Protein AF-A0A6V7XV49-F1 (afdb_monomer_lite)

InterPro domains:
  IPR001627 Sema domain [PS51004] (1-289)
  IPR001627 Sema domain [SM00630] (1-289)
  IPR015943 WD40/YVTN repeat-like-containing domain superfamily [G3DSA:2.130.10.10] (1-281)
  IPR031148 Plexin family [PTHR22625] (2-250)
  IPR036352 Sema domain superfamily [SSF101912] (3-274)

Organism: Meloidogyne enterolobii (NCBI:txid390850)

Structure (mmCIF, N/CA/C/O backbone):
data_AF-A0A6V7XV49-F1
#
_entry.id   AF-A0A6V7XV49-F1
#
loop_
_atom_site.group_PDB
_atom_site.id
_atom_site.type_symbol
_atom_site.label_atom_id
_atom_site.label_alt_id
_atom_site.label_comp_id
_atom_site.label_asym_id
_atom_site.label_entity_id
_atom_site.label_seq_id
_atom_site.pdbx_PDB_ins_code
_atom_site.Cartn_x
_atom_site.Cartn_y
_atom_site.Cartn_z
_atom_site.occupancy
_atom_site.B_iso_or_equiv
_atom_site.auth_seq_id
_atom_site.auth_comp_id
_atom_site.auth_asym_id
_atom_site.auth_atom_id
_atom_site.pdbx_PDB_model_num
ATOM 1 N N . MET A 1 1 ? 2.517 -21.004 -7.944 1.00 90.62 1 MET A N 1
ATOM 2 C CA . MET A 1 1 ? 2.614 -19.999 -6.860 1.00 90.62 1 MET A CA 1
ATOM 3 C C . MET A 1 1 ? 3.579 -18.915 -7.293 1.00 90.62 1 MET A C 1
ATOM 5 O O . MET A 1 1 ? 4.558 -19.250 -7.944 1.00 90.62 1 MET A O 1
ATOM 9 N N . VAL A 1 2 ? 3.328 -17.653 -6.947 1.00 95.12 2 VAL A N 1
ATOM 10 C CA . VAL A 1 2 ? 4.293 -16.565 -7.174 1.00 95.12 2 VAL A CA 1
ATOM 11 C C . VAL A 1 2 ? 4.781 -16.067 -5.824 1.00 95.12 2 VAL A C 1
ATOM 13 O O . VAL A 1 2 ? 3.968 -15.835 -4.933 1.00 95.12 2 VAL A O 1
ATOM 16 N N . ILE A 1 3 ? 6.093 -15.922 -5.680 1.00 96.44 3 ILE A N 1
ATOM 17 C CA . ILE A 1 3 ? 6.743 -15.404 -4.479 1.00 96.44 3 ILE A CA 1
ATOM 18 C C . ILE A 1 3 ? 7.568 -14.191 -4.885 1.00 96.44 3 ILE A C 1
ATOM 20 O O . ILE A 1 3 ? 8.326 -14.245 -5.854 1.00 96.44 3 ILE A O 1
ATOM 24 N N . ALA A 1 4 ? 7.441 -13.109 -4.128 1.00 97.25 4 ALA A N 1
ATOM 25 C CA . ALA A 1 4 ? 8.329 -11.968 -4.238 1.00 97.25 4 ALA A CA 1
ATOM 26 C C . ALA A 1 4 ? 9.248 -11.905 -3.018 1.00 97.25 4 ALA A C 1
ATOM 28 O O . ALA A 1 4 ? 8.801 -12.059 -1.884 1.00 97.25 4 ALA A O 1
ATOM 29 N N . ALA A 1 5 ? 10.532 -11.690 -3.270 1.00 96.69 5 ALA A N 1
ATOM 30 C CA . ALA A 1 5 ? 11.569 -11.538 -2.264 1.00 96.69 5 ALA A CA 1
ATOM 31 C C . ALA A 1 5 ? 12.334 -10.231 -2.510 1.00 96.69 5 ALA A C 1
ATOM 33 O O . ALA A 1 5 ? 12.083 -9.515 -3.483 1.00 96.69 5 ALA A O 1
ATOM 34 N N . VAL A 1 6 ? 13.289 -9.919 -1.635 1.00 98.38 6 VAL A N 1
ATOM 35 C CA . VAL A 1 6 ? 14.222 -8.816 -1.886 1.00 98.38 6 VAL A CA 1
ATOM 36 C C . VAL A 1 6 ? 15.012 -9.131 -3.156 1.00 98.38 6 VAL A C 1
ATOM 38 O O . VAL A 1 6 ? 15.564 -10.224 -3.291 1.00 98.38 6 VAL A O 1
ATOM 41 N N . ASN A 1 7 ? 15.028 -8.186 -4.099 1.00 98.44 7 ASN A N 1
ATOM 42 C CA . ASN A 1 7 ? 15.744 -8.253 -5.376 1.00 98.44 7 ASN A CA 1
ATOM 43 C C . ASN A 1 7 ? 15.314 -9.359 -6.353 1.00 98.44 7 ASN A C 1
ATOM 45 O O . ASN A 1 7 ? 15.933 -9.488 -7.414 1.00 98.44 7 ASN A O 1
ATOM 49 N N . ARG A 1 8 ? 14.295 -10.169 -6.036 1.00 98.06 8 ARG A N 1
ATOM 50 C CA . ARG A 1 8 ? 13.936 -11.347 -6.840 1.00 98.06 8 ARG A CA 1
ATOM 51 C C . ARG A 1 8 ? 12.441 -11.644 -6.844 1.00 98.06 8 ARG A C 1
ATOM 53 O O . ARG A 1 8 ? 11.719 -11.378 -5.885 1.00 98.06 8 ARG A O 1
ATOM 60 N N . LEU A 1 9 ? 11.993 -12.253 -7.934 1.00 98.31 9 LEU A N 1
ATOM 61 C CA . LEU A 1 9 ? 10.670 -12.849 -8.093 1.00 98.31 9 LEU A CA 1
ATOM 62 C C . LEU A 1 9 ? 10.830 -14.303 -8.510 1.00 98.31 9 LEU A C 1
ATOM 64 O O . LEU A 1 9 ? 11.693 -14.614 -9.328 1.00 98.31 9 LEU A O 1
ATOM 68 N N . TYR A 1 10 ? 9.948 -15.160 -8.011 1.00 97.50 10 TYR A N 1
ATOM 69 C CA . TYR A 1 10 ? 9.941 -16.584 -8.310 1.00 97.50 10 TYR A CA 1
ATOM 70 C C . TYR A 1 10 ? 8.536 -17.049 -8.677 1.00 97.50 10 TYR A C 1
ATOM 72 O O . TYR A 1 10 ? 7.552 -16.670 -8.036 1.00 97.50 10 TYR A O 1
ATOM 80 N N . 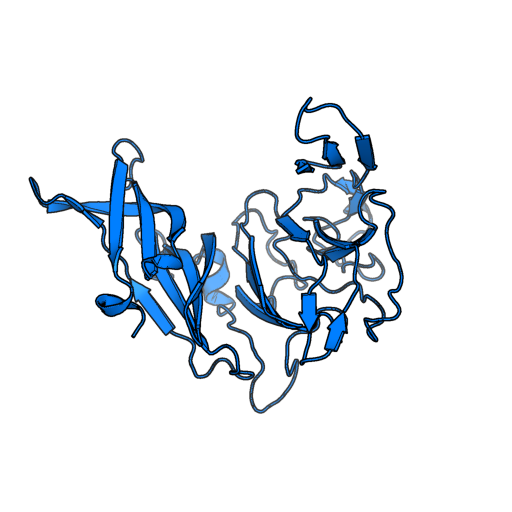VAL A 1 11 ? 8.448 -17.933 -9.663 1.00 96.69 11 VAL A N 1
ATOM 81 C CA . VAL A 1 11 ? 7.276 -18.774 -9.903 1.00 96.69 11 VAL A CA 1
ATOM 82 C C . VAL A 1 11 ? 7.648 -20.195 -9.524 1.00 96.69 11 VAL A C 1
ATOM 84 O O . VAL A 1 11 ? 8.599 -20.750 -10.069 1.00 96.69 11 VAL A O 1
ATOM 87 N N . LEU A 1 12 ? 6.895 -20.774 -8.593 1.00 95.62 12 LEU A N 1
ATOM 88 C CA . LEU A 1 12 ? 7.039 -22.164 -8.170 1.00 95.62 12 LEU A CA 1
ATOM 89 C C . LEU A 1 12 ? 5.862 -23.000 -8.677 1.00 95.62 12 LEU A C 1
ATOM 91 O O . LEU A 1 12 ? 4.717 -22.522 -8.691 1.00 95.62 12 LEU A O 1
ATOM 95 N N . ASP A 1 13 ? 6.129 -24.255 -9.026 1.00 93.69 13 ASP A N 1
ATOM 96 C CA . ASP A 1 13 ? 5.080 -25.261 -9.190 1.00 93.69 13 ASP A CA 1
ATOM 97 C C . ASP A 1 13 ? 4.360 -25.491 -7.849 1.00 93.69 13 ASP A C 1
ATOM 99 O O . ASP A 1 13 ? 4.994 -25.541 -6.798 1.00 93.69 13 ASP A O 1
ATOM 103 N N . LEU A 1 14 ? 3.029 -25.588 -7.857 1.00 90.19 14 LEU A N 1
ATOM 104 C CA . LEU A 1 14 ? 2.248 -25.707 -6.618 1.00 90.19 14 LEU A CA 1
ATOM 105 C C . LEU A 1 14 ? 2.314 -27.096 -5.976 1.00 90.19 14 LEU A C 1
ATOM 107 O O . LEU A 1 14 ? 2.160 -27.194 -4.763 1.00 90.19 14 LEU A O 1
ATOM 111 N N . ASN A 1 15 ? 2.513 -28.148 -6.766 1.00 92.25 15 ASN A N 1
ATOM 112 C CA . ASN A 1 15 ? 2.457 -29.527 -6.289 1.00 92.25 15 ASN A CA 1
ATOM 113 C C . ASN A 1 15 ? 3.797 -29.965 -5.704 1.00 92.25 15 ASN A C 1
ATOM 115 O O . ASN A 1 15 ? 3.834 -30.617 -4.664 1.00 92.25 15 ASN A O 1
ATOM 119 N N . ILE A 1 16 ? 4.891 -29.610 -6.380 1.00 93.44 16 ILE A N 1
ATOM 120 C CA . ILE A 1 16 ? 6.244 -30.049 -6.010 1.00 93.44 16 ILE A CA 1
ATOM 121 C C . ILE A 1 16 ? 7.125 -28.922 -5.458 1.00 93.44 16 ILE A C 1
ATOM 123 O O . ILE A 1 16 ? 8.238 -29.194 -5.018 1.00 93.44 16 ILE A O 1
ATOM 127 N N . LEU A 1 17 ? 6.641 -27.671 -5.452 1.00 92.62 17 LEU A N 1
ATOM 128 C CA . LEU A 1 17 ? 7.356 -26.484 -4.951 1.00 92.62 17 LEU A CA 1
ATOM 129 C C . LEU A 1 17 ? 8.722 -26.248 -5.613 1.00 92.62 17 LEU A C 1
ATOM 131 O O . LEU A 1 17 ? 9.594 -25.588 -5.049 1.00 92.62 17 LEU A O 1
ATOM 135 N N . THR A 1 18 ? 8.909 -26.751 -6.832 1.00 95.75 18 THR A N 1
ATOM 136 C CA . THR A 1 18 ? 10.129 -26.529 -7.609 1.00 95.75 18 THR A CA 1
ATOM 137 C C . THR A 1 18 ? 10.073 -25.204 -8.351 1.00 95.75 18 THR A C 1
ATOM 139 O O . THR A 1 18 ? 9.012 -24.774 -8.812 1.00 95.75 18 THR A O 1
ATOM 142 N N . LEU A 1 19 ? 11.237 -24.578 -8.510 1.00 96.50 19 LEU A N 1
ATOM 143 C CA . LEU A 1 19 ? 11.390 -23.348 -9.275 1.00 96.50 19 LEU A CA 1
ATOM 144 C C . LEU A 1 19 ? 11.054 -23.576 -10.754 1.00 96.50 19 LEU A C 1
ATOM 146 O O . LEU A 1 19 ? 11.658 -24.427 -11.401 1.00 96.50 19 LEU A O 1
ATOM 150 N N . ALA A 1 20 ? 10.106 -22.797 -11.273 1.00 95.69 20 ALA A N 1
ATOM 151 C CA . ALA A 1 20 ? 9.717 -22.791 -12.681 1.00 95.69 20 ALA A CA 1
ATOM 152 C C . ALA A 1 20 ? 10.297 -21.577 -13.423 1.00 95.69 20 ALA A C 1
ATOM 154 O O . ALA A 1 20 ? 10.887 -21.729 -14.487 1.00 95.69 20 ALA A O 1
ATOM 155 N N . HIS A 1 21 ? 10.160 -20.379 -12.847 1.00 96.75 21 HIS A N 1
ATOM 156 C CA . HIS A 1 21 ? 10.714 -19.143 -13.404 1.00 96.75 21 HIS A CA 1
ATOM 157 C C . HIS A 1 21 ? 11.283 -18.253 -12.305 1.00 96.75 21 HIS A C 1
ATOM 159 O O . HIS A 1 21 ? 10.802 -18.260 -11.172 1.00 96.75 21 HIS A O 1
ATOM 165 N N . GLU A 1 22 ? 12.271 -17.443 -12.664 1.00 97.50 22 GLU A N 1
ATOM 166 C CA . GLU A 1 22 ? 12.895 -16.459 -11.790 1.00 97.50 22 GLU A CA 1
ATOM 167 C C . GLU A 1 22 ? 13.123 -15.155 -12.560 1.00 97.50 22 GLU A C 1
ATOM 169 O O . GLU A 1 22 ? 13.445 -15.175 -13.747 1.00 97.50 22 GLU A O 1
ATOM 174 N N . ALA A 1 23 ? 12.993 -14.019 -11.876 1.00 97.94 23 ALA A N 1
ATOM 175 C CA . ALA A 1 23 ? 13.442 -12.733 -12.389 1.00 97.94 23 ALA A CA 1
ATOM 176 C C . ALA A 1 23 ? 14.194 -11.942 -11.318 1.00 97.94 23 ALA A C 1
ATOM 178 O O . ALA A 1 23 ? 13.753 -11.839 -10.173 1.00 97.94 23 ALA A O 1
ATOM 179 N N . VAL A 1 24 ? 15.298 -11.317 -11.726 1.00 97.94 24 VAL A N 1
ATOM 180 C CA . VAL A 1 24 ? 16.038 -10.356 -10.905 1.00 97.94 24 VAL A CA 1
ATOM 181 C C . VAL A 1 24 ? 15.346 -8.993 -10.988 1.00 97.94 24 VAL A C 1
ATOM 183 O O . VAL A 1 24 ? 15.032 -8.499 -12.074 1.00 97.94 24 VAL A O 1
ATOM 186 N N . THR A 1 25 ? 15.084 -8.385 -9.834 1.00 96.94 25 THR A N 1
ATOM 187 C CA . THR A 1 25 ? 14.454 -7.062 -9.694 1.00 96.94 25 THR A CA 1
ATOM 188 C C . THR A 1 25 ? 15.350 -6.036 -9.003 1.00 96.94 25 THR A C 1
ATOM 190 O O . THR A 1 25 ? 14.979 -4.862 -8.960 1.00 96.94 25 THR A O 1
ATOM 193 N N . GLY A 1 26 ? 16.514 -6.450 -8.498 1.00 96.88 26 GLY A N 1
ATOM 194 C CA . GLY A 1 26 ? 17.526 -5.573 -7.919 1.00 96.88 26 GLY A CA 1
ATOM 195 C C . GLY A 1 26 ? 18.820 -6.317 -7.534 1.00 96.88 26 GLY A C 1
ATOM 196 O O . GLY A 1 26 ? 18.969 -7.487 -7.901 1.00 96.88 26 GLY A O 1
ATOM 197 N N . PRO A 1 27 ? 19.740 -5.673 -6.791 1.00 97.56 27 PRO A N 1
ATOM 198 C CA . PRO A 1 27 ? 19.691 -4.257 -6.421 1.00 97.56 27 PRO A CA 1
ATOM 199 C C . PRO A 1 27 ? 19.704 -3.362 -7.666 1.00 97.56 27 PRO A C 1
ATOM 201 O O . PRO A 1 27 ? 20.040 -3.803 -8.766 1.00 97.56 27 PRO A O 1
ATOM 204 N N . ALA A 1 28 ? 19.260 -2.121 -7.515 1.00 96.00 28 ALA A N 1
ATOM 205 C CA . ALA A 1 28 ? 19.244 -1.148 -8.598 1.00 96.00 28 ALA A CA 1
ATOM 206 C C . ALA A 1 28 ? 19.869 0.161 -8.129 1.00 96.00 28 ALA A C 1
ATOM 208 O O . ALA A 1 28 ? 19.668 0.561 -6.984 1.00 96.00 28 ALA A O 1
ATOM 209 N N . LEU A 1 29 ? 20.554 0.857 -9.039 1.00 96.25 29 LEU A N 1
ATOM 210 C CA . LEU A 1 29 ? 20.959 2.240 -8.809 1.00 96.25 29 LEU A CA 1
ATOM 211 C C . LEU A 1 29 ? 19.720 3.071 -8.479 1.00 96.25 29 LEU A C 1
ATOM 213 O O . LEU A 1 29 ? 18.778 3.116 -9.285 1.00 96.25 29 LEU A O 1
ATOM 217 N N . ASP A 1 30 ? 19.725 3.688 -7.303 1.00 94.94 30 ASP A N 1
ATOM 218 C CA . ASP A 1 30 ? 18.629 4.496 -6.787 1.00 94.94 30 ASP A CA 1
ATOM 219 C C . ASP A 1 30 ? 19.120 5.515 -5.750 1.00 94.94 30 ASP A C 1
ATOM 221 O O . ASP A 1 30 ? 20.197 5.375 -5.170 1.00 94.94 30 ASP A O 1
ATOM 225 N N . SER A 1 31 ? 18.315 6.548 -5.522 1.00 92.19 31 SER A N 1
ATOM 226 C CA . SER A 1 31 ? 18.472 7.473 -4.403 1.00 92.19 31 SER A CA 1
ATOM 227 C C . SER A 1 31 ? 17.096 7.990 -3.996 1.00 92.19 31 SER A C 1
ATOM 229 O O . SER A 1 31 ? 16.329 8.431 -4.860 1.00 92.19 31 SER A O 1
ATOM 231 N N . PRO A 1 32 ? 16.775 8.041 -2.690 1.00 89.69 32 PRO A N 1
ATOM 232 C CA . PRO A 1 32 ? 15.533 8.650 -2.231 1.00 89.69 32 PRO A CA 1
ATOM 233 C C . PRO A 1 32 ? 15.454 10.141 -2.593 1.00 89.69 32 PRO A C 1
ATOM 235 O O . PRO A 1 32 ? 14.356 10.686 -2.628 1.00 89.69 32 PRO A O 1
ATOM 238 N N . PHE A 1 33 ? 16.578 10.794 -2.906 1.00 90.19 33 PHE A N 1
ATOM 239 C CA . PHE A 1 33 ? 16.641 12.201 -3.309 1.00 90.19 33 PHE A CA 1
ATOM 240 C C . PHE A 1 33 ? 16.517 12.421 -4.821 1.00 90.19 33 PHE A C 1
ATOM 242 O O . PHE A 1 33 ? 16.740 13.538 -5.286 1.00 90.19 33 PHE A O 1
ATOM 249 N N . CYS A 1 34 ? 16.157 11.395 -5.592 1.00 91.62 34 CYS A N 1
ATOM 250 C CA . CYS A 1 34 ? 15.898 11.489 -7.027 1.00 91.62 34 CYS A CA 1
ATOM 251 C C . CYS A 1 34 ? 14.460 11.093 -7.369 1.00 91.62 34 CYS A C 1
ATOM 253 O O . CYS A 1 34 ? 13.845 10.298 -6.665 1.00 91.62 34 CYS A O 1
ATOM 255 N N . ASN A 1 35 ? 13.916 11.596 -8.476 1.00 90.69 35 ASN A N 1
ATOM 256 C CA . ASN A 1 35 ? 12.650 11.088 -9.006 1.00 90.69 35 ASN A CA 1
ATOM 257 C C . ASN A 1 35 ? 12.783 9.623 -9.479 1.00 90.69 35 ASN A C 1
ATOM 259 O O . ASN A 1 35 ? 13.887 9.102 -9.628 1.00 90.69 35 ASN A O 1
ATOM 263 N N . SER A 1 36 ? 11.659 8.958 -9.761 1.00 90.19 36 SER A N 1
ATOM 264 C CA . SER A 1 36 ? 11.619 7.544 -10.178 1.00 90.19 36 SER A CA 1
ATOM 265 C C . SER A 1 36 ? 12.508 7.231 -11.396 1.00 90.19 36 SER A C 1
ATOM 267 O O . SER A 1 36 ? 13.136 6.175 -11.485 1.00 90.19 36 SER A O 1
ATOM 269 N N . GLU A 1 37 ? 12.621 8.176 -12.330 1.00 89.19 37 GLU A N 1
ATOM 270 C CA . GLU A 1 37 ? 13.432 8.030 -13.546 1.00 89.19 37 GLU A CA 1
ATOM 271 C C . GLU A 1 37 ? 14.929 8.304 -13.328 1.00 89.19 37 GLU A C 1
ATOM 273 O O . GLU A 1 37 ? 15.733 8.032 -14.217 1.00 89.19 37 GLU A O 1
ATOM 278 N N . LEU A 1 38 ? 15.320 8.830 -12.161 1.00 90.06 38 LEU A N 1
ATOM 279 C CA . LEU A 1 38 ? 16.654 9.376 -11.864 1.00 90.06 38 LEU A CA 1
ATOM 280 C C . LEU A 1 38 ? 17.107 10.503 -12.807 1.00 90.06 38 LEU A C 1
ATOM 282 O O . LEU A 1 38 ? 18.297 10.804 -12.913 1.00 90.06 38 LEU A O 1
ATOM 286 N N . THR A 1 39 ? 16.168 11.147 -13.498 1.00 89.94 39 THR A N 1
ATOM 287 C CA . THR A 1 39 ? 16.444 12.286 -14.384 1.00 89.94 39 THR A CA 1
ATOM 288 C C . THR A 1 39 ? 16.640 13.578 -13.594 1.00 89.94 39 THR A C 1
ATOM 290 O O . THR A 1 39 ? 17.423 14.437 -14.002 1.00 89.94 39 THR A O 1
ATOM 293 N N . SER A 1 40 ? 15.994 13.690 -12.430 1.00 90.12 40 SER A N 1
ATOM 294 C CA . SER A 1 40 ? 16.084 14.833 -11.524 1.00 90.12 40 SER A CA 1
ATOM 295 C C . SER A 1 40 ? 16.438 14.367 -10.118 1.00 90.12 40 SER A C 1
ATOM 297 O O . SER A 1 40 ? 15.772 13.490 -9.576 1.00 90.12 40 SER A O 1
ATOM 299 N N . CYS A 1 41 ? 17.443 15.001 -9.513 1.00 90.56 41 CYS A N 1
ATOM 300 C CA . CYS A 1 41 ? 17.903 14.717 -8.156 1.00 90.56 41 CYS A CA 1
ATOM 301 C C . CYS A 1 41 ? 18.153 16.005 -7.381 1.00 90.56 41 CYS A C 1
ATOM 303 O O . CYS A 1 41 ? 18.483 17.039 -7.964 1.00 90.56 41 CYS A O 1
ATOM 305 N N . ILE A 1 42 ? 18.042 15.915 -6.063 1.00 88.75 42 ILE A N 1
ATOM 306 C CA . ILE A 1 42 ? 18.335 16.998 -5.133 1.00 88.75 42 ILE A CA 1
ATOM 307 C C . ILE A 1 42 ? 19.686 16.732 -4.498 1.00 88.75 42 ILE A C 1
ATOM 309 O O . ILE A 1 42 ? 19.934 15.652 -3.967 1.00 88.75 42 ILE A O 1
ATOM 313 N N . GLY A 1 43 ? 20.554 17.738 -4.528 1.00 84.06 43 GLY A N 1
ATOM 314 C CA . GLY A 1 43 ? 21.921 17.600 -4.042 1.00 84.06 43 GLY A CA 1
ATOM 315 C C . GLY A 1 43 ? 22.808 16.812 -5.008 1.00 84.06 43 GLY A C 1
ATOM 316 O O . GLY A 1 43 ? 22.603 16.838 -6.223 1.00 84.06 43 GLY A O 1
ATOM 317 N N . SER A 1 44 ? 23.841 16.158 -4.467 1.00 83.06 44 SER A N 1
ATOM 318 C CA . SER A 1 44 ? 24.822 15.439 -5.288 1.00 83.06 44 SER A CA 1
ATOM 319 C C . SER A 1 44 ? 24.257 14.134 -5.854 1.00 83.06 44 SER A C 1
ATOM 321 O O . SER A 1 44 ? 23.549 13.384 -5.174 1.00 83.06 44 SER A O 1
ATOM 323 N N . ARG A 1 45 ? 24.659 13.818 -7.090 1.00 84.88 45 ARG A N 1
ATOM 324 C CA . ARG A 1 45 ? 24.407 12.516 -7.724 1.00 84.88 45 ARG A CA 1
ATOM 325 C C . ARG A 1 45 ? 25.186 11.372 -7.076 1.00 84.88 45 ARG A C 1
ATOM 327 O O . ARG A 1 45 ? 24.812 10.226 -7.286 1.00 84.88 45 ARG A O 1
ATOM 334 N N . ASP A 1 46 ? 26.174 11.668 -6.232 1.00 85.06 46 ASP A N 1
ATOM 335 C CA . ASP A 1 46 ? 26.897 10.659 -5.439 1.00 85.06 46 ASP A CA 1
ATOM 336 C C . ASP A 1 46 ? 25.990 9.936 -4.427 1.00 85.06 46 ASP A C 1
ATOM 338 O O . ASP A 1 46 ? 26.381 8.933 -3.841 1.00 85.06 46 ASP A O 1
ATOM 342 N N . THR A 1 47 ? 24.764 10.433 -4.216 1.00 85.38 47 THR A N 1
ATOM 343 C CA . THR A 1 47 ? 23.738 9.750 -3.415 1.00 85.38 47 THR A CA 1
ATOM 344 C C . THR A 1 47 ? 23.097 8.560 -4.134 1.00 85.38 47 THR A C 1
ATOM 346 O O . THR A 1 47 ? 22.383 7.796 -3.490 1.00 85.38 47 THR A O 1
ATOM 349 N N . ILE A 1 48 ? 23.319 8.401 -5.446 1.00 93.75 48 ILE A N 1
ATOM 350 C CA . ILE A 1 48 ? 22.819 7.267 -6.229 1.00 93.75 48 ILE A CA 1
ATOM 351 C C . ILE A 1 48 ? 23.730 6.066 -5.992 1.00 93.75 48 ILE A C 1
ATOM 353 O O . ILE A 1 48 ? 24.894 6.072 -6.391 1.00 93.75 48 ILE A O 1
ATOM 357 N N . VAL A 1 49 ? 23.181 5.023 -5.377 1.00 94.94 49 VAL A N 1
ATOM 358 C CA . VAL A 1 49 ? 23.912 3.806 -5.005 1.00 94.94 49 VAL A CA 1
ATOM 359 C C . VAL A 1 49 ? 23.085 2.563 -5.313 1.00 94.94 49 VAL A C 1
ATOM 361 O O . VAL A 1 49 ? 21.867 2.645 -5.493 1.00 94.94 49 VAL A O 1
ATOM 364 N N . ASP A 1 50 ? 23.738 1.402 -5.362 1.00 97.25 50 ASP A N 1
ATOM 365 C CA . ASP A 1 50 ? 23.032 0.125 -5.437 1.00 97.25 50 ASP A CA 1
ATOM 366 C C . ASP A 1 50 ? 22.158 -0.055 -4.194 1.00 97.25 50 ASP A C 1
ATOM 368 O O . ASP A 1 50 ? 22.644 -0.144 -3.067 1.00 97.25 50 ASP A O 1
ATOM 372 N N . THR A 1 51 ? 20.849 -0.080 -4.421 1.00 96.62 51 THR A N 1
ATOM 373 C CA . THR A 1 51 ? 19.830 -0.153 -3.379 1.00 96.62 51 THR A CA 1
ATOM 374 C C . THR A 1 51 ? 18.986 -1.403 -3.580 1.00 96.62 51 THR A C 1
ATOM 376 O O . THR A 1 51 ? 18.530 -1.695 -4.690 1.00 96.62 51 THR A O 1
ATOM 379 N N . ASP A 1 52 ? 18.754 -2.138 -2.494 1.00 97.94 52 ASP A N 1
ATOM 380 C CA . ASP A 1 52 ? 17.902 -3.321 -2.512 1.00 97.94 52 ASP A CA 1
ATOM 381 C C . ASP A 1 52 ? 16.451 -2.972 -2.860 1.00 97.94 52 ASP A C 1
ATOM 383 O O . ASP A 1 52 ? 15.844 -2.040 -2.324 1.00 97.94 52 ASP A O 1
ATOM 387 N N . ASN A 1 53 ? 15.867 -3.780 -3.738 1.00 98.00 53 ASN A N 1
ATOM 388 C CA . ASN A 1 53 ? 14.484 -3.675 -4.153 1.00 98.00 53 ASN A CA 1
ATOM 389 C C . ASN A 1 53 ? 13.591 -4.600 -3.323 1.00 98.00 53 ASN A C 1
ATOM 391 O O . ASN A 1 53 ? 13.496 -5.804 -3.574 1.00 98.00 53 ASN A O 1
ATOM 395 N N . TRP A 1 54 ? 12.905 -4.019 -2.344 1.00 97.94 54 TRP A N 1
ATOM 396 C CA . TRP A 1 54 ? 11.938 -4.709 -1.503 1.00 97.94 54 TRP A CA 1
ATOM 397 C C . TRP A 1 54 ? 10.586 -4.732 -2.201 1.00 97.94 54 TRP A C 1
ATOM 399 O O . TRP A 1 54 ? 10.016 -3.680 -2.485 1.00 97.94 54 TRP A O 1
ATOM 409 N N . ASN A 1 55 ? 10.037 -5.918 -2.462 1.00 98.00 55 ASN A N 1
ATOM 410 C CA . ASN A 1 55 ? 8.681 -6.005 -2.991 1.00 98.00 55 ASN A CA 1
ATOM 411 C C . ASN A 1 55 ? 7.668 -5.468 -1.967 1.00 98.00 55 ASN A C 1
ATOM 413 O O . ASN A 1 55 ? 7.687 -5.855 -0.800 1.00 98.00 55 ASN A O 1
ATOM 417 N N . LYS A 1 56 ? 6.787 -4.571 -2.415 1.00 97.69 56 LYS A N 1
ATOM 418 C CA . LYS A 1 56 ? 5.739 -3.952 -1.586 1.00 97.69 56 LYS A CA 1
ATOM 419 C C . LYS A 1 56 ? 4.335 -4.325 -2.038 1.00 97.69 56 LYS A C 1
ATOM 421 O O . LYS A 1 56 ? 3.391 -4.191 -1.268 1.00 97.69 56 LYS A O 1
ATOM 426 N N . LEU A 1 57 ? 4.198 -4.743 -3.293 1.00 97.31 57 LEU A N 1
ATOM 427 C CA . LEU A 1 57 ? 2.935 -5.180 -3.861 1.00 97.31 57 LEU A CA 1
ATOM 428 C C . LEU A 1 57 ? 3.185 -6.239 -4.934 1.00 97.31 57 LEU A C 1
ATOM 430 O O . LEU A 1 57 ? 4.066 -6.088 -5.786 1.00 97.31 57 LEU A O 1
ATOM 434 N N . LEU A 1 58 ? 2.379 -7.295 -4.894 1.00 96.94 58 LEU A N 1
ATOM 435 C CA . LEU A 1 58 ? 2.337 -8.361 -5.885 1.00 96.94 58 LEU A CA 1
ATOM 436 C C . LEU A 1 58 ? 0.868 -8.718 -6.117 1.00 96.94 58 LEU A C 1
ATOM 438 O O . LEU A 1 58 ? 0.245 -9.356 -5.270 1.00 96.94 58 LEU A O 1
ATOM 442 N N . LEU A 1 59 ? 0.305 -8.290 -7.247 1.00 94.38 59 LEU A N 1
ATOM 443 C CA . LEU A 1 59 ? -1.095 -8.544 -7.587 1.00 94.38 59 LEU A CA 1
ATOM 444 C C . LEU A 1 59 ? -1.207 -9.273 -8.930 1.00 94.38 59 LEU A C 1
ATOM 446 O O . LEU A 1 59 ? -0.731 -8.756 -9.943 1.00 94.38 59 LEU A O 1
ATOM 450 N N . PRO A 1 60 ? -1.867 -10.443 -8.983 1.00 90.62 60 PRO A N 1
ATOM 451 C CA . PRO A 1 60 ? -2.171 -11.087 -10.248 1.00 90.62 60 PRO A CA 1
ATOM 452 C C . PRO A 1 60 ? -3.266 -10.314 -10.994 1.00 90.62 60 PRO A C 1
ATOM 454 O O . PRO A 1 60 ? -4.329 -9.998 -10.446 1.00 90.62 60 PRO A O 1
ATOM 457 N N . LEU A 1 61 ? -3.006 -10.039 -12.270 1.00 86.69 61 LEU A N 1
ATOM 458 C CA . LEU A 1 61 ? -3.941 -9.436 -13.218 1.00 86.69 61 LEU A CA 1
ATOM 459 C C . LEU A 1 61 ? -4.446 -10.503 -14.197 1.00 86.69 61 LEU A C 1
ATOM 461 O O . LEU A 1 61 ? -4.440 -10.273 -15.395 1.00 86.69 61 LEU A O 1
ATOM 465 N N . ILE A 1 62 ? -4.791 -11.693 -13.705 1.00 74.81 62 ILE A N 1
ATOM 466 C CA . ILE A 1 62 ? -5.155 -12.843 -14.545 1.00 74.81 62 ILE A CA 1
ATOM 467 C C . ILE A 1 62 ? -6.674 -12.891 -14.701 1.00 74.81 62 ILE A C 1
ATOM 469 O O . ILE A 1 62 ? -7.370 -12.903 -13.688 1.00 74.81 62 ILE A O 1
ATOM 473 N N . ASP A 1 63 ? -7.150 -12.928 -15.950 1.00 62.16 63 ASP A N 1
ATOM 474 C CA . ASP A 1 63 ? -8.563 -13.102 -16.331 1.00 62.16 63 ASP A CA 1
ATOM 475 C C . ASP A 1 63 ? -9.524 -12.231 -15.491 1.00 62.16 63 ASP A C 1
ATOM 477 O O . ASP A 1 63 ? -10.333 -12.714 -14.692 1.00 62.16 63 ASP A O 1
ATOM 481 N N . LYS A 1 64 ? -9.375 -10.903 -15.614 1.00 62.44 64 LYS A N 1
ATOM 482 C CA . LYS A 1 64 ? -10.221 -9.934 -14.904 1.00 62.44 64 LYS A CA 1
ATOM 483 C C . LYS A 1 64 ? -11.201 -9.271 -15.863 1.00 62.44 64 LYS A C 1
ATOM 485 O O . LYS A 1 64 ? -10.823 -8.711 -16.888 1.00 62.44 64 LYS A O 1
ATOM 490 N N . ASN A 1 65 ? -12.473 -9.259 -15.472 1.00 55.75 65 ASN A N 1
ATOM 491 C CA . ASN A 1 65 ? -13.458 -8.372 -16.078 1.00 55.75 65 ASN A CA 1
ATOM 492 C C . ASN A 1 65 ? -13.152 -6.936 -15.644 1.00 55.75 65 ASN A C 1
ATOM 494 O O . ASN A 1 65 ? -13.263 -6.604 -14.462 1.00 55.75 65 ASN A O 1
ATOM 498 N N . ILE A 1 66 ? -12.770 -6.090 -16.597 1.00 58.25 66 ILE A N 1
ATOM 499 C CA . ILE A 1 66 ? -12.561 -4.660 -16.383 1.00 58.25 66 ILE A CA 1
ATOM 500 C C . ILE A 1 66 ? -13.637 -3.919 -17.174 1.00 58.25 66 ILE A C 1
ATOM 502 O O . ILE A 1 66 ? -13.724 -4.067 -18.388 1.00 58.25 66 ILE A O 1
ATOM 506 N N . ASN A 1 67 ? -14.488 -3.151 -16.485 1.00 54.22 67 ASN A N 1
ATOM 507 C CA . ASN A 1 67 ? -15.563 -2.355 -17.096 1.00 54.22 67 ASN A CA 1
ATOM 508 C C . ASN A 1 67 ? -16.430 -3.165 -18.084 1.00 54.22 67 ASN A C 1
ATOM 510 O O . ASN A 1 67 ? -16.610 -2.778 -19.237 1.00 54.22 67 ASN A O 1
ATOM 514 N N . SER A 1 68 ? -16.910 -4.337 -17.647 1.00 50.28 68 SER A N 1
ATOM 515 C CA . SER A 1 68 ? -17.732 -5.264 -18.451 1.00 50.28 68 SER A CA 1
ATOM 516 C C . SER A 1 68 ? -17.073 -5.778 -19.739 1.00 50.28 68 SER A C 1
ATOM 518 O O . SER A 1 68 ? -17.732 -6.407 -20.565 1.00 50.28 68 SER A O 1
ATOM 520 N N . THR A 1 69 ? -15.764 -5.569 -19.886 1.00 49.78 69 THR A N 1
ATOM 521 C CA . THR A 1 69 ? -14.942 -6.110 -20.964 1.00 49.78 69 THR A CA 1
ATOM 522 C C . THR A 1 69 ? -13.996 -7.139 -20.355 1.00 49.78 69 THR A C 1
ATOM 524 O O . THR A 1 69 ? -13.251 -6.840 -19.418 1.00 49.78 69 THR A O 1
ATOM 527 N N . LYS A 1 70 ? -14.043 -8.380 -20.849 1.00 54.47 70 LYS A N 1
ATOM 528 C CA . LYS A 1 70 ? -13.106 -9.420 -20.422 1.00 54.47 70 LYS A CA 1
ATOM 529 C C . LYS A 1 70 ? -11.705 -9.003 -20.860 1.00 54.47 70 LYS A C 1
ATOM 531 O O . LYS A 1 70 ? -11.418 -8.955 -22.057 1.00 54.47 70 LYS A O 1
ATOM 536 N N . LEU A 1 71 ? -10.851 -8.661 -19.902 1.00 55.38 71 LEU A N 1
ATOM 537 C CA . LEU A 1 71 ? -9.467 -8.330 -20.177 1.00 55.38 71 LEU A CA 1
ATOM 538 C C . LEU A 1 71 ? -8.640 -9.591 -19.945 1.00 55.38 71 LEU A C 1
ATOM 540 O O . LEU A 1 71 ? -8.311 -9.934 -18.810 1.00 55.38 71 LEU A O 1
ATOM 544 N N . ASP A 1 72 ? -8.308 -10.284 -21.036 1.00 63.19 72 ASP A N 1
ATOM 545 C CA . ASP A 1 72 ? -7.355 -11.398 -21.032 1.00 63.19 72 ASP A CA 1
ATOM 546 C C . ASP A 1 72 ? -5.930 -10.849 -20.821 1.00 63.19 72 ASP A C 1
ATOM 548 O O . ASP A 1 72 ? -5.075 -10.888 -21.711 1.00 63.19 72 ASP A O 1
ATOM 552 N N . ILE A 1 73 ? -5.692 -10.254 -19.652 1.00 72.50 73 ILE A N 1
ATOM 553 C CA . ILE A 1 73 ? -4.357 -9.945 -19.158 1.00 72.50 73 ILE A CA 1
ATOM 554 C C . ILE A 1 73 ? -3.834 -11.226 -18.506 1.00 72.50 73 ILE A C 1
ATOM 556 O O . ILE A 1 73 ? -4.521 -11.869 -17.715 1.00 72.50 73 ILE A O 1
ATOM 560 N N . ASN A 1 74 ? -2.615 -11.617 -18.863 1.00 85.50 74 ASN A N 1
ATOM 561 C CA . ASN A 1 74 ? -1.890 -12.693 -18.197 1.00 85.50 74 ASN A CA 1
ATOM 562 C C . ASN A 1 74 ? -0.574 -12.129 -17.651 1.00 85.50 74 ASN A C 1
ATOM 564 O O . ASN A 1 74 ? 0.515 -12.366 -18.180 1.00 85.50 74 ASN A O 1
ATOM 568 N N . ALA A 1 75 ? -0.710 -11.269 -16.643 1.00 90.06 75 ALA A N 1
ATOM 569 C CA . ALA A 1 75 ? 0.385 -10.489 -16.087 1.00 90.06 75 ALA A CA 1
ATOM 570 C C . ALA A 1 75 ? 0.270 -10.340 -14.565 1.00 90.06 75 ALA A C 1
ATOM 572 O O . ALA A 1 75 ? -0.765 -10.602 -13.949 1.00 90.06 75 ALA A O 1
ATOM 573 N N . LEU A 1 76 ? 1.360 -9.881 -13.967 1.00 93.12 76 LEU A N 1
ATOM 574 C CA . LEU A 1 76 ? 1.498 -9.511 -12.570 1.00 93.12 76 LEU A CA 1
ATOM 575 C C . LEU A 1 76 ? 1.777 -8.011 -12.493 1.00 93.12 76 LEU A C 1
ATOM 577 O O . LEU A 1 76 ? 2.658 -7.511 -13.195 1.00 93.12 76 LEU A O 1
ATOM 581 N N . LEU A 1 77 ? 1.075 -7.311 -11.607 1.00 94.06 77 LEU A N 1
ATOM 582 C CA . LEU A 1 77 ? 1.476 -5.991 -11.141 1.00 94.06 77 LEU A CA 1
ATOM 583 C C . LEU A 1 77 ? 2.449 -6.171 -9.975 1.00 94.06 77 LEU A C 1
ATOM 585 O O . LEU A 1 77 ? 2.074 -6.704 -8.928 1.00 94.06 77 LEU A O 1
ATOM 589 N N . VAL A 1 78 ? 3.688 -5.727 -10.156 1.00 96.19 78 VAL A N 1
ATOM 590 C CA . VAL A 1 78 ? 4.757 -5.863 -9.165 1.00 96.19 78 VAL A CA 1
ATOM 591 C C . VAL A 1 78 ? 5.306 -4.490 -8.822 1.00 96.19 78 VAL A C 1
ATOM 593 O O . VAL A 1 78 ? 5.826 -3.810 -9.701 1.00 96.19 78 VAL A O 1
ATOM 596 N N . CYS A 1 79 ? 5.251 -4.099 -7.552 1.00 96.88 79 CYS A N 1
ATOM 597 C CA . CYS A 1 79 ? 5.788 -2.819 -7.094 1.00 96.88 79 CYS A CA 1
ATOM 598 C C . CYS A 1 79 ? 6.920 -3.0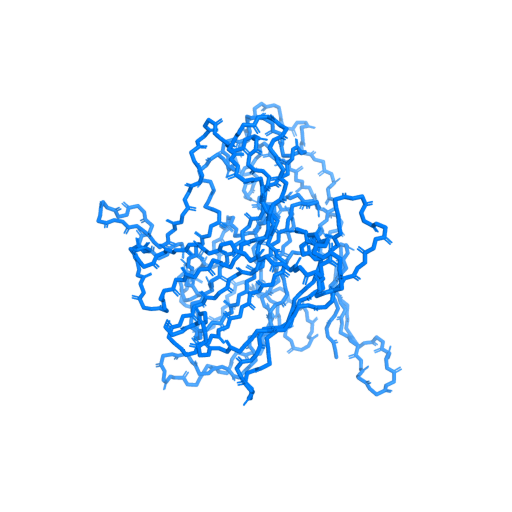28 -6.094 1.00 96.88 79 CYS A C 1
ATOM 600 O O . CYS A 1 79 ? 6.834 -3.880 -5.202 1.00 96.88 79 CYS A O 1
ATOM 602 N N . GLY A 1 80 ? 7.986 -2.261 -6.278 1.00 96.81 80 GLY A N 1
ATOM 603 C CA . GLY A 1 80 ? 9.207 -2.322 -5.482 1.00 96.81 80 GLY A CA 1
ATOM 604 C C . GLY A 1 80 ? 9.392 -1.084 -4.615 1.00 96.81 80 GLY A C 1
ATOM 605 O O . GLY A 1 80 ? 8.680 -0.106 -4.799 1.00 96.81 80 GLY A O 1
ATOM 606 N N . SER A 1 81 ? 10.345 -1.107 -3.685 1.00 95.94 81 SER A N 1
ATOM 607 C CA . SER A 1 81 ? 10.702 0.066 -2.875 1.00 95.94 81 SER A CA 1
ATOM 608 C C . SER A 1 81 ? 11.558 1.077 -3.637 1.00 95.94 81 SER A C 1
ATOM 610 O O . SER A 1 81 ? 11.505 2.267 -3.341 1.00 95.94 81 SER A O 1
ATOM 612 N N . VAL A 1 82 ? 12.348 0.616 -4.607 1.00 95.38 82 VAL A N 1
ATOM 613 C CA . VAL A 1 82 ? 13.232 1.484 -5.399 1.00 95.38 82 VAL A CA 1
ATOM 614 C C . VAL A 1 82 ? 12.443 2.389 -6.345 1.00 95.38 82 VAL A C 1
ATOM 616 O O . VAL A 1 82 ? 11.257 2.161 -6.604 1.00 95.38 82 VAL A O 1
ATOM 619 N N . ARG A 1 83 ? 13.109 3.412 -6.890 1.00 93.81 83 ARG A N 1
ATOM 620 C CA . ARG A 1 83 ? 12.534 4.365 -7.858 1.00 93.81 83 ARG A CA 1
ATOM 621 C C . ARG A 1 83 ? 11.267 5.014 -7.312 1.00 93.81 83 ARG A C 1
ATOM 623 O O . ARG A 1 83 ? 10.224 5.033 -7.954 1.00 93.81 83 ARG A O 1
ATOM 630 N N . GLN A 1 84 ? 11.363 5.506 -6.078 1.00 93.56 84 GLN A N 1
ATOM 631 C CA . GLN A 1 84 ? 10.262 6.150 -5.355 1.00 93.56 84 GLN A CA 1
ATOM 632 C C . GLN A 1 84 ? 9.010 5.274 -5.171 1.00 93.56 84 GLN A C 1
ATOM 634 O O . GLN A 1 84 ? 7.944 5.807 -4.867 1.00 93.56 84 GLN A O 1
ATOM 639 N N . GLY A 1 85 ? 9.115 3.947 -5.259 1.00 94.69 85 GLY A N 1
ATOM 640 C CA . GLY A 1 85 ? 7.967 3.061 -5.079 1.00 94.69 85 GLY A CA 1
ATOM 641 C C . GLY A 1 85 ? 7.182 2.809 -6.367 1.00 94.69 85 GLY A C 1
ATOM 642 O O . GLY A 1 85 ? 5.951 2.853 -6.350 1.00 94.69 85 GLY A O 1
ATOM 643 N N . GLU A 1 86 ? 7.869 2.623 -7.492 1.00 93.06 86 GLU A N 1
ATOM 644 C CA . GLU A 1 86 ? 7.247 2.388 -8.801 1.00 93.06 86 GLU A CA 1
ATOM 645 C C . GLU A 1 86 ? 6.701 0.953 -8.942 1.00 93.06 86 GLU A C 1
ATOM 647 O O . GLU A 1 86 ? 7.224 -0.014 -8.372 1.00 93.06 86 GLU A O 1
ATOM 652 N N . CYS A 1 87 ? 5.658 0.813 -9.763 1.00 93.94 87 CYS A N 1
ATOM 653 C CA . CYS A 1 87 ? 5.101 -0.466 -10.185 1.00 93.94 87 CYS A CA 1
ATOM 654 C C . CYS A 1 87 ? 5.466 -0.833 -11.629 1.00 93.94 87 CYS A C 1
ATOM 656 O O . CYS A 1 87 ? 5.563 0.014 -12.509 1.00 93.94 87 CYS A O 1
ATOM 658 N N . GLN A 1 88 ? 5.594 -2.130 -11.892 1.00 91.56 88 GLN A N 1
ATOM 659 C CA . GLN A 1 88 ? 5.898 -2.700 -13.200 1.00 91.56 88 GLN A CA 1
ATOM 660 C C . GLN A 1 88 ? 4.896 -3.803 -13.532 1.00 91.56 88 GLN A C 1
ATOM 662 O O . GLN A 1 88 ? 4.533 -4.601 -12.664 1.00 91.56 88 GLN A O 1
ATOM 667 N N . LEU A 1 89 ? 4.523 -3.910 -14.806 1.00 91.19 89 LEU A N 1
ATOM 668 C CA . LEU A 1 89 ? 3.897 -5.123 -15.316 1.00 91.19 89 LEU A CA 1
ATOM 669 C C . LEU A 1 89 ? 4.940 -6.175 -15.647 1.00 91.19 89 LEU A C 1
ATOM 671 O O . LEU A 1 89 ? 5.971 -5.887 -16.262 1.00 91.19 89 LEU A O 1
ATOM 675 N N . ARG A 1 90 ? 4.629 -7.420 -15.298 1.00 92.62 90 ARG A N 1
ATOM 676 C CA . ARG A 1 90 ? 5.427 -8.585 -15.674 1.00 92.62 90 ARG A CA 1
ATOM 677 C C . ARG A 1 90 ? 4.551 -9.676 -16.251 1.00 92.62 90 ARG A C 1
ATOM 679 O O . ARG A 1 90 ? 3.489 -9.956 -15.708 1.00 92.62 90 ARG A O 1
ATOM 686 N N . ASN A 1 91 ? 4.982 -10.283 -17.347 1.00 91.62 91 ASN A N 1
ATOM 687 C CA . ASN A 1 91 ? 4.283 -11.405 -17.956 1.00 91.62 91 ASN A CA 1
ATOM 688 C C . ASN A 1 91 ? 4.212 -12.583 -16.973 1.00 91.62 91 ASN A C 1
ATOM 690 O O . ASN A 1 91 ? 5.170 -12.850 -16.245 1.00 91.62 91 ASN A O 1
ATOM 694 N N . PHE A 1 92 ? 3.091 -13.297 -16.954 1.00 91.50 92 PHE A N 1
ATOM 695 C CA . PHE A 1 92 ? 2.969 -14.549 -16.217 1.00 91.50 92 PHE A CA 1
ATOM 696 C C . PHE A 1 92 ? 2.906 -15.733 -17.201 1.00 91.50 92 PHE A C 1
ATOM 698 O O . PHE A 1 92 ? 2.131 -15.674 -18.155 1.00 91.50 92 PHE A O 1
ATOM 705 N N . PRO A 1 93 ? 3.666 -16.827 -16.994 1.00 92.12 93 PRO A N 1
ATOM 706 C CA . PRO A 1 93 ? 4.543 -17.107 -15.852 1.00 92.12 93 PRO A CA 1
ATOM 707 C C . PRO A 1 93 ? 6.001 -16.650 -16.026 1.00 92.12 93 PRO A C 1
ATOM 709 O O . PRO A 1 93 ? 6.779 -16.801 -15.092 1.00 92.12 93 PRO A O 1
ATOM 712 N N . THR A 1 94 ? 6.388 -16.100 -17.181 1.00 93.94 94 THR A N 1
ATOM 713 C CA . THR A 1 94 ? 7.808 -15.871 -17.534 1.00 93.94 94 THR A CA 1
ATOM 714 C C . THR A 1 94 ? 8.519 -14.802 -16.696 1.00 93.94 94 THR A C 1
ATOM 716 O O . THR A 1 94 ? 9.744 -14.783 -16.654 1.00 93.94 94 THR A O 1
ATOM 719 N N . LEU A 1 95 ? 7.772 -13.925 -16.015 1.00 95.25 95 LEU A N 1
ATOM 720 C CA . LEU A 1 95 ? 8.253 -12.783 -15.221 1.00 95.25 95 LEU A CA 1
ATOM 721 C C . LEU A 1 95 ? 8.970 -11.678 -16.021 1.00 95.25 95 LEU A C 1
ATOM 723 O O . LEU A 1 95 ? 9.515 -10.732 -15.429 1.00 95.25 95 LEU A O 1
ATOM 727 N N . GLU A 1 96 ? 8.930 -11.742 -17.354 1.00 93.38 96 GLU A N 1
ATOM 728 C CA . GLU A 1 96 ? 9.489 -10.718 -18.238 1.00 93.38 96 GLU A CA 1
ATOM 729 C C . GLU A 1 96 ? 8.783 -9.374 -18.039 1.00 93.38 96 GLU A C 1
ATOM 731 O O . GLU A 1 96 ? 7.554 -9.305 -17.972 1.00 93.38 96 GLU A O 1
ATOM 736 N N . ARG A 1 97 ? 9.555 -8.283 -17.938 1.00 91.19 97 ARG A N 1
ATOM 737 C CA . ARG A 1 97 ? 8.991 -6.934 -17.789 1.00 91.19 97 ARG A CA 1
ATOM 738 C C . ARG A 1 97 ? 8.273 -6.532 -19.074 1.00 91.19 97 ARG A C 1
ATOM 740 O O . ARG A 1 97 ? 8.888 -6.464 -20.135 1.00 91.19 97 ARG A O 1
ATOM 747 N N . LEU A 1 98 ? 6.999 -6.184 -18.946 1.00 87.12 98 LEU A N 1
ATOM 748 C CA . LEU A 1 98 ? 6.197 -5.637 -20.030 1.00 87.12 98 LEU A CA 1
ATOM 749 C C . LEU A 1 98 ? 6.349 -4.114 -20.042 1.00 87.12 98 LEU A C 1
ATOM 751 O O . LEU A 1 98 ? 6.241 -3.467 -19.000 1.00 87.12 98 LEU A O 1
ATOM 755 N N . ARG A 1 99 ? 6.632 -3.545 -21.216 1.00 77.19 99 ARG A N 1
ATOM 756 C CA . ARG A 1 99 ? 6.688 -2.083 -21.414 1.00 77.19 99 ARG A CA 1
ATOM 757 C C . ARG A 1 99 ? 5.325 -1.497 -21.767 1.00 77.19 99 ARG A C 1
ATOM 759 O O . ARG A 1 99 ? 5.024 -0.368 -21.408 1.00 77.19 99 ARG A O 1
ATOM 766 N N . GLU A 1 100 ? 4.516 -2.295 -22.448 1.00 71.75 100 GLU A N 1
ATOM 767 C CA . GLU A 1 100 ? 3.182 -1.958 -22.914 1.00 71.75 100 GLU A CA 1
ATOM 768 C C . GLU A 1 100 ? 2.294 -3.200 -22.823 1.00 71.75 100 GLU A C 1
ATOM 770 O O . GLU A 1 100 ? 2.779 -4.337 -22.813 1.00 71.75 100 GLU A O 1
ATOM 775 N N . HIS A 1 101 ? 0.985 -2.990 -22.749 1.00 68.31 101 HIS A N 1
ATOM 776 C CA . HIS A 1 101 ? 0.013 -4.067 -22.844 1.00 68.31 101 HIS A CA 1
ATOM 777 C C . HIS A 1 101 ? -1.182 -3.565 -23.648 1.00 68.31 101 HIS A C 1
ATOM 779 O O . HIS A 1 101 ? -1.779 -2.568 -23.273 1.00 68.31 101 HIS A O 1
ATOM 785 N N . ARG A 1 102 ? -1.578 -4.270 -24.717 1.00 66.81 102 ARG A N 1
ATOM 786 C CA . ARG A 1 102 ? -2.645 -3.846 -25.657 1.00 66.81 102 ARG A CA 1
ATOM 787 C C . ARG A 1 102 ? -3.951 -3.394 -24.991 1.00 66.81 102 ARG A C 1
ATOM 789 O O . ARG A 1 102 ? -4.695 -2.593 -25.533 1.00 66.81 102 ARG A O 1
ATOM 796 N N . SER A 1 103 ? -4.240 -3.983 -23.837 1.00 64.19 103 SER A N 1
ATOM 797 C CA . SER A 1 103 ? -5.459 -3.765 -23.065 1.00 64.19 103 SER A CA 1
ATOM 798 C C . SER A 1 103 ? -5.381 -2.586 -22.093 1.00 64.19 103 SER A C 1
ATOM 800 O O . SER A 1 103 ? -6.349 -2.317 -21.393 1.00 64.19 103 SER A O 1
ATOM 802 N N . LEU A 1 104 ? -4.225 -1.934 -22.004 1.00 70.56 104 LEU A N 1
ATOM 803 C CA . LEU A 1 104 ? -3.952 -0.823 -21.111 1.00 70.56 104 LEU A CA 1
ATOM 804 C C . LEU A 1 104 ? -3.390 0.310 -21.962 1.00 70.56 104 LEU A C 1
ATOM 806 O O . LEU A 1 104 ? -2.328 0.185 -22.563 1.00 70.56 104 LEU A O 1
ATOM 810 N N . SER A 1 105 ? -4.151 1.392 -22.058 1.00 59.84 105 SER A N 1
ATOM 811 C CA . SER A 1 105 ? -3.837 2.514 -22.943 1.00 59.84 105 SER A CA 1
ATOM 812 C C . SER A 1 105 ? -2.754 3.438 -22.382 1.00 59.84 105 SER A C 1
ATOM 814 O O . SER A 1 105 ? -2.187 4.232 -23.128 1.00 59.84 105 SER A O 1
ATOM 816 N N . GLY A 1 106 ? -2.453 3.337 -21.087 1.00 56.66 106 GLY A N 1
ATOM 817 C CA . GLY A 1 106 ? -1.403 4.114 -20.451 1.00 56.66 106 GLY A CA 1
ATOM 818 C C . GLY A 1 106 ? -0.012 3.699 -20.926 1.00 56.66 106 GLY A C 1
ATOM 819 O O . GLY A 1 106 ? 0.379 2.534 -20.817 1.00 56.66 106 GLY A O 1
ATOM 820 N N . ASN A 1 107 ? 0.785 4.681 -21.356 1.00 59.56 107 ASN A N 1
ATOM 821 C CA . ASN A 1 107 ? 2.232 4.564 -21.210 1.00 59.56 107 ASN A CA 1
ATOM 822 C C . ASN A 1 107 ? 2.475 4.314 -19.721 1.00 59.56 107 ASN A C 1
ATOM 824 O O . ASN A 1 107 ? 2.078 5.146 -18.909 1.00 59.56 107 ASN A O 1
ATOM 828 N N . TRP A 1 108 ? 3.047 3.166 -19.354 1.00 65.00 108 TRP A N 1
ATOM 829 C CA . TRP A 1 108 ? 3.383 2.847 -17.967 1.00 65.00 108 TRP A CA 1
ATOM 830 C C . TRP A 1 108 ? 4.418 3.861 -17.479 1.00 65.00 108 TRP A C 1
ATOM 832 O O . TRP A 1 108 ? 5.619 3.692 -17.676 1.00 65.00 108 TRP A O 1
ATOM 842 N N . GLN A 1 109 ? 3.923 4.973 -16.945 1.00 63.12 109 GLN A N 1
ATOM 843 C CA . GLN A 1 109 ? 4.729 6.085 -16.483 1.00 63.12 109 GLN A CA 1
ATOM 844 C C . GLN A 1 109 ? 5.430 5.671 -15.191 1.00 63.12 109 GLN A C 1
ATOM 846 O O . GLN A 1 109 ? 4.904 4.891 -14.396 1.00 63.12 109 GLN A O 1
ATOM 851 N N . HIS A 1 110 ? 6.625 6.216 -14.980 1.00 77.81 110 HIS A N 1
ATOM 852 C CA . HIS A 1 110 ? 7.445 6.021 -13.788 1.00 77.81 110 HIS A CA 1
ATOM 853 C C . HIS A 1 110 ? 6.835 6.743 -12.564 1.00 77.81 110 HIS A C 1
ATOM 855 O O . HIS A 1 110 ? 7.434 7.642 -11.969 1.00 77.81 110 HIS A O 1
ATOM 861 N N . VAL A 1 111 ? 5.596 6.391 -12.212 1.00 88.50 111 VAL A N 1
ATOM 862 C CA . VAL A 1 111 ? 4.802 7.034 -11.162 1.00 88.50 111 VAL A CA 1
ATOM 863 C C . VAL A 1 111 ? 5.047 6.327 -9.826 1.00 88.50 111 VAL A C 1
ATOM 865 O O . VAL A 1 111 ? 4.927 5.103 -9.742 1.00 88.50 111 VAL A O 1
ATOM 868 N N . PRO A 1 112 ? 5.349 7.076 -8.753 1.00 92.62 112 PRO A N 1
ATOM 869 C CA . PRO A 1 112 ? 5.352 6.559 -7.387 1.00 92.62 112 PRO A CA 1
ATOM 870 C C . PRO A 1 112 ? 3.964 6.033 -6.975 1.00 92.62 112 PRO A C 1
ATOM 872 O O . PRO A 1 112 ? 2.988 6.787 -7.012 1.00 92.62 112 PRO A O 1
ATOM 875 N N . VAL A 1 113 ? 3.866 4.775 -6.530 1.00 95.25 113 VAL A N 1
ATOM 876 C CA . VAL A 1 113 ? 2.595 4.118 -6.139 1.00 95.25 113 VAL A CA 1
ATOM 877 C C . VAL A 1 113 ? 2.646 3.496 -4.743 1.00 95.25 113 VAL A C 1
ATOM 879 O O . VAL A 1 113 ? 1.654 3.559 -4.020 1.00 95.25 113 VAL A O 1
ATOM 882 N N . VAL A 1 114 ? 3.786 2.933 -4.334 1.00 96.69 114 VAL A N 1
ATOM 883 C CA . VAL A 1 114 ? 3.936 2.211 -3.057 1.00 96.69 114 VAL A CA 1
ATOM 884 C C . VAL A 1 114 ? 4.945 2.876 -2.111 1.00 96.69 114 VAL A C 1
ATOM 886 O O . VAL A 1 114 ? 5.600 3.874 -2.431 1.00 96.69 114 VAL A O 1
ATOM 889 N N . ALA A 1 115 ? 5.071 2.350 -0.893 1.00 95.25 115 ALA A N 1
ATOM 890 C CA . ALA A 1 115 ? 6.100 2.780 0.050 1.00 95.25 115 ALA A CA 1
ATOM 891 C C . ALA A 1 115 ? 7.523 2.548 -0.504 1.00 95.25 115 ALA A C 1
ATOM 893 O O . ALA A 1 115 ? 7.847 1.440 -0.909 1.00 95.25 115 ALA A O 1
ATOM 894 N N . ASN A 1 116 ? 8.398 3.559 -0.476 1.00 93.94 116 ASN A N 1
ATOM 895 C CA . ASN A 1 116 ? 9.795 3.439 -0.933 1.00 93.94 116 ASN A CA 1
ATOM 896 C C . ASN A 1 116 ? 10.786 3.051 0.178 1.00 93.94 116 ASN A C 1
ATOM 898 O O . ASN A 1 116 ? 11.991 3.212 0.028 1.00 93.94 116 ASN A O 1
ATOM 902 N N . SER A 1 117 ? 10.286 2.567 1.313 1.00 91.75 117 SER A N 1
ATOM 903 C CA . SER A 1 117 ? 11.104 2.121 2.440 1.00 91.75 117 SER A CA 1
ATOM 904 C C . SER A 1 117 ? 10.860 0.631 2.695 1.00 91.75 117 SER A C 1
ATOM 906 O O . SER A 1 117 ? 9.724 0.160 2.537 1.00 91.75 117 SER A O 1
ATOM 908 N N . PRO A 1 118 ? 11.889 -0.128 3.114 1.00 92.69 118 PRO A N 1
ATOM 909 C CA . PRO A 1 118 ? 11.717 -1.519 3.520 1.00 92.69 118 PRO A CA 1
ATOM 910 C C . PRO A 1 118 ? 10.702 -1.662 4.662 1.00 92.69 118 PRO A C 1
ATOM 912 O O . PRO A 1 118 ? 9.862 -2.560 4.612 1.00 92.69 118 PRO A O 1
ATOM 915 N N . LEU A 1 119 ? 10.703 -0.730 5.623 1.00 91.56 119 LEU A N 1
ATOM 916 C CA . LEU A 1 119 ? 9.890 -0.801 6.842 1.00 91.56 119 LEU A CA 1
ATOM 917 C C . LEU A 1 119 ? 8.481 -0.208 6.708 1.00 91.56 119 LEU A C 1
ATOM 919 O O . LEU A 1 119 ? 7.580 -0.598 7.445 1.00 91.56 119 LEU A O 1
ATOM 923 N N . ALA A 1 120 ? 8.262 0.728 5.782 1.00 93.88 120 ALA A N 1
ATOM 924 C CA . ALA A 1 120 ? 6.936 1.312 5.573 1.00 93.88 120 ALA A CA 1
ATOM 925 C C . ALA A 1 120 ? 6.017 0.326 4.837 1.00 93.88 120 ALA A C 1
ATOM 927 O O . ALA A 1 120 ? 6.396 -0.237 3.808 1.00 93.88 120 ALA A O 1
ATOM 928 N N . SER A 1 121 ? 4.804 0.101 5.335 1.00 96.44 121 SER A N 1
ATOM 929 C CA . SER A 1 121 ? 3.884 -0.876 4.745 1.00 96.44 121 SER A CA 1
ATOM 930 C C . SER A 1 121 ? 3.173 -0.363 3.495 1.00 96.44 121 SER A C 1
ATOM 932 O O . SER A 1 121 ? 3.182 0.819 3.150 1.00 96.44 121 SER A O 1
ATOM 934 N N . THR A 1 122 ? 2.568 -1.282 2.756 1.00 98.12 122 THR A N 1
ATOM 935 C CA . THR A 1 122 ? 1.659 -0.979 1.653 1.00 98.12 122 THR A CA 1
ATOM 936 C C . THR A 1 122 ? 0.587 -2.054 1.647 1.00 98.12 122 THR A C 1
ATOM 938 O O . THR A 1 122 ? 0.910 -3.238 1.668 1.00 98.12 122 THR A O 1
ATOM 941 N N . ALA A 1 123 ? -0.677 -1.644 1.619 1.00 98.31 123 ALA A N 1
ATOM 942 C CA . ALA A 1 123 ? -1.813 -2.545 1.504 1.00 98.31 123 ALA A CA 1
ATOM 943 C C . ALA A 1 123 ? -2.700 -2.064 0.360 1.00 98.31 123 ALA A C 1
ATOM 945 O O . ALA A 1 123 ? -3.109 -0.901 0.324 1.00 98.31 123 ALA A O 1
ATOM 946 N N . ALA A 1 124 ? -2.988 -2.949 -0.588 1.00 98.12 124 ALA A N 1
ATOM 947 C CA . ALA A 1 124 ? -3.766 -2.591 -1.759 1.00 98.12 124 ALA A CA 1
ATOM 948 C C . ALA A 1 124 ? -4.666 -3.730 -2.224 1.00 98.12 124 ALA A C 1
ATOM 950 O O . ALA A 1 124 ? -4.361 -4.907 -2.026 1.00 98.12 124 ALA A O 1
ATOM 951 N N . ILE A 1 125 ? -5.749 -3.358 -2.895 1.00 96.44 125 ILE A N 1
ATOM 952 C CA . ILE A 1 125 ? -6.657 -4.273 -3.578 1.00 96.44 125 ILE A CA 1
ATOM 953 C C . ILE A 1 125 ? -7.008 -3.701 -4.950 1.00 96.44 125 ILE A C 1
ATOM 955 O O . ILE A 1 125 ? -7.175 -2.494 -5.118 1.00 96.44 125 ILE A O 1
ATOM 959 N N . LEU A 1 126 ? -7.113 -4.583 -5.942 1.00 93.88 126 LEU A N 1
ATOM 960 C CA . LEU A 1 126 ? -7.541 -4.219 -7.287 1.00 93.88 126 LEU A CA 1
ATOM 961 C C . LEU A 1 126 ? -8.982 -4.671 -7.528 1.00 93.88 126 LEU A C 1
ATOM 963 O O . LEU A 1 126 ? -9.253 -5.877 -7.506 1.00 93.88 126 LEU A O 1
ATOM 967 N N . VAL A 1 127 ? -9.868 -3.721 -7.829 1.00 92.50 127 VAL A N 1
ATOM 968 C CA . VAL A 1 127 ? -11.275 -3.965 -8.172 1.00 92.50 127 VAL A CA 1
ATOM 969 C C . VAL A 1 127 ? -11.562 -3.375 -9.551 1.00 92.50 127 VAL A C 1
ATOM 971 O O . VAL A 1 127 ? -11.578 -2.161 -9.729 1.00 92.50 127 VAL A O 1
ATOM 974 N N . GLY A 1 128 ? -11.771 -4.244 -10.544 1.00 88.12 128 GLY A N 1
ATOM 975 C CA . GLY A 1 128 ? -11.833 -3.821 -11.945 1.00 88.12 128 GLY A CA 1
ATOM 976 C C . GLY A 1 128 ? -10.519 -3.160 -12.372 1.00 88.12 128 GLY A C 1
ATOM 977 O O . GLY A 1 128 ? -9.452 -3.747 -12.199 1.00 88.12 128 GLY A O 1
ATOM 978 N N . ASP A 1 129 ? -10.610 -1.935 -12.890 1.00 87.81 129 ASP A N 1
ATOM 979 C CA . ASP A 1 129 ? -9.462 -1.105 -13.290 1.00 87.81 129 ASP A CA 1
ATOM 980 C C . ASP A 1 129 ? -8.835 -0.302 -12.135 1.00 87.81 129 ASP A C 1
ATOM 982 O O . ASP A 1 129 ? -7.791 0.330 -12.289 1.00 87.81 129 ASP A O 1
ATOM 986 N N . ARG A 1 130 ? -9.497 -0.281 -10.974 1.00 93.69 130 ARG A N 1
ATOM 987 C CA . ARG A 1 130 ? -9.177 0.621 -9.866 1.00 93.69 130 ARG A CA 1
ATOM 988 C C . ARG A 1 130 ? -8.298 -0.074 -8.841 1.00 93.69 130 ARG A C 1
ATOM 990 O O . ARG A 1 130 ? -8.720 -1.036 -8.191 1.00 93.69 130 ARG A O 1
ATOM 997 N N . LEU A 1 131 ? -7.076 0.425 -8.689 1.00 96.06 131 LEU A N 1
ATOM 998 C CA . LEU A 1 131 ? -6.155 0.057 -7.624 1.00 96.06 131 LEU A CA 1
ATOM 999 C C . LEU A 1 131 ? -6.385 0.980 -6.429 1.00 96.06 131 LEU A C 1
ATOM 1001 O O . LEU A 1 131 ? -6.010 2.150 -6.456 1.00 96.06 131 LEU A O 1
ATOM 1005 N N . PHE A 1 132 ? -6.956 0.429 -5.369 1.00 98.38 132 PHE A N 1
ATOM 1006 C CA . PHE A 1 132 ? -7.088 1.102 -4.086 1.00 98.38 132 PHE A CA 1
ATOM 1007 C C . PHE A 1 132 ? -5.850 0.772 -3.264 1.00 98.38 132 PHE A C 1
ATOM 1009 O O . PHE A 1 132 ? -5.630 -0.393 -2.927 1.00 98.38 132 PHE A O 1
ATOM 1016 N N . VAL A 1 133 ? -5.026 1.771 -2.964 1.00 98.50 133 VAL A N 1
ATOM 1017 C CA . VAL A 1 133 ? -3.736 1.590 -2.292 1.00 98.50 133 VAL A CA 1
ATOM 1018 C C . VAL A 1 133 ? -3.628 2.499 -1.078 1.00 98.50 133 VAL A C 1
ATOM 1020 O O . VAL A 1 133 ? -3.940 3.685 -1.137 1.00 98.50 133 VAL A O 1
ATOM 1023 N N . ALA A 1 134 ? -3.152 1.929 0.022 1.00 98.31 134 ALA A N 1
ATOM 1024 C CA . ALA A 1 134 ? -2.749 2.660 1.205 1.00 98.31 134 ALA A CA 1
ATOM 1025 C C . ALA A 1 134 ? -1.270 2.405 1.490 1.00 98.31 134 ALA A C 1
ATOM 1027 O O . ALA A 1 134 ? -0.795 1.267 1.418 1.00 98.31 134 ALA A O 1
ATOM 1028 N N . THR A 1 135 ? -0.536 3.466 1.801 1.00 96.69 135 THR A N 1
ATOM 1029 C CA . THR A 1 135 ? 0.915 3.421 1.982 1.00 96.69 135 THR A CA 1
ATOM 1030 C C . THR A 1 135 ? 1.305 3.993 3.325 1.00 96.69 135 THR A C 1
ATOM 1032 O O . THR A 1 135 ? 0.979 5.136 3.652 1.00 96.69 135 THR A O 1
ATOM 1035 N N . GLY A 1 136 ? 2.030 3.188 4.087 1.00 93.50 136 GLY A N 1
ATOM 1036 C CA . GLY A 1 136 ? 2.543 3.569 5.383 1.00 93.50 136 GLY A CA 1
ATOM 1037 C C . GLY A 1 136 ? 3.653 4.608 5.296 1.00 93.50 136 GLY A C 1
ATOM 1038 O O . GLY A 1 136 ? 4.230 4.878 4.239 1.00 93.50 136 GLY A O 1
ATOM 1039 N N . THR A 1 137 ? 3.974 5.162 6.454 1.00 86.94 137 THR A N 1
ATOM 1040 C CA . THR A 1 137 ? 5.083 6.096 6.654 1.00 86.94 137 THR A CA 1
ATOM 1041 C C . THR A 1 137 ? 6.108 5.449 7.582 1.00 86.94 137 THR A C 1
ATOM 1043 O O . THR A 1 137 ? 5.762 4.665 8.462 1.00 86.94 137 THR A O 1
ATOM 1046 N N . SER A 1 138 ? 7.388 5.754 7.376 1.00 76.88 138 SER A N 1
ATOM 1047 C CA . SER A 1 138 ? 8.480 5.307 8.246 1.00 76.88 138 SER A CA 1
ATOM 1048 C C . SER A 1 138 ? 9.343 6.506 8.617 1.00 76.88 138 SER A C 1
ATOM 1050 O O . SER A 1 138 ? 9.558 7.394 7.791 1.00 76.88 138 SER A O 1
ATOM 1052 N N . SER A 1 139 ? 9.860 6.519 9.846 1.00 71.94 139 SER A N 1
ATOM 1053 C CA . SER A 1 139 ? 10.831 7.517 10.306 1.00 71.94 139 SER A CA 1
ATOM 1054 C C . SER A 1 139 ? 12.173 7.442 9.574 1.00 71.94 139 SER A C 1
ATOM 1056 O O . SER A 1 139 ? 12.947 8.389 9.651 1.00 71.94 139 SER A O 1
ATOM 1058 N N . GLU A 1 140 ? 12.451 6.341 8.871 1.00 68.94 140 GLU A N 1
ATOM 1059 C CA . GLU A 1 140 ? 13.652 6.184 8.041 1.00 68.94 140 GLU A CA 1
ATOM 1060 C C . GLU A 1 140 ? 13.548 6.884 6.685 1.00 68.94 140 GLU A C 1
ATOM 1062 O O . GLU A 1 140 ? 14.556 7.018 5.994 1.00 68.94 140 GLU A O 1
ATOM 1067 N N . ILE A 1 141 ? 12.351 7.324 6.274 1.00 67.25 141 ILE A N 1
ATOM 1068 C CA . ILE A 1 141 ? 12.217 8.114 5.048 1.00 67.25 141 ILE A CA 1
ATOM 1069 C C . ILE A 1 141 ? 12.982 9.424 5.278 1.00 67.25 141 ILE A C 1
ATOM 1071 O O . ILE A 1 141 ? 12.610 10.176 6.186 1.00 67.25 141 ILE A O 1
ATOM 1075 N N . PRO A 1 142 ? 14.037 9.717 4.492 1.00 64.88 142 PRO A N 1
ATOM 1076 C CA . PRO A 1 142 ? 14.878 10.871 4.756 1.00 64.88 142 PRO A CA 1
ATOM 1077 C C . PRO A 1 142 ? 14.058 12.158 4.770 1.00 64.88 142 PRO A C 1
ATOM 1079 O O . PRO A 1 142 ? 13.254 12.427 3.872 1.00 64.88 142 PRO A O 1
ATOM 1082 N N . THR A 1 143 ? 14.270 12.969 5.802 1.00 64.12 143 THR A N 1
ATOM 1083 C CA . THR A 1 143 ? 13.698 14.313 5.874 1.00 64.12 143 THR A CA 1
ATOM 1084 C C . THR A 1 143 ? 14.157 15.133 4.670 1.00 64.12 143 THR A C 1
ATOM 1086 O O . THR A 1 143 ? 15.348 15.141 4.366 1.00 64.12 143 THR A O 1
ATOM 1089 N N . GLY A 1 144 ? 13.240 15.849 4.014 1.00 65.25 144 GLY A N 1
ATOM 1090 C CA . GLY A 1 144 ? 13.571 16.652 2.832 1.00 65.25 144 GLY A CA 1
ATOM 1091 C C . GLY A 1 144 ? 13.638 15.863 1.522 1.00 65.25 144 GLY A C 1
ATOM 1092 O O . GLY A 1 144 ? 14.275 16.322 0.581 1.00 65.25 144 GLY A O 1
ATOM 1093 N N . ASN A 1 145 ? 13.003 14.689 1.444 1.00 75.81 145 ASN A N 1
ATOM 1094 C CA . ASN A 1 145 ? 12.647 14.065 0.171 1.00 75.81 145 ASN A CA 1
ATOM 1095 C C . ASN A 1 145 ? 11.314 14.662 -0.341 1.00 75.81 145 ASN A C 1
ATOM 1097 O O . ASN A 1 145 ? 10.248 14.181 0.061 1.00 75.81 145 ASN A O 1
ATOM 1101 N N . PRO A 1 146 ? 11.320 15.657 -1.250 1.00 77.38 146 PRO A N 1
ATOM 1102 C CA . PRO A 1 146 ? 10.087 16.284 -1.717 1.00 77.38 146 PRO A CA 1
ATOM 1103 C C . PRO A 1 146 ? 9.262 15.368 -2.618 1.00 77.38 146 PRO A C 1
ATOM 1105 O O . PRO A 1 146 ? 8.060 15.578 -2.756 1.00 77.38 146 PRO A O 1
ATOM 1108 N N . TYR A 1 147 ? 9.852 14.305 -3.178 1.00 84.06 147 TYR A N 1
ATOM 1109 C CA . TYR A 1 147 ? 9.112 13.316 -3.967 1.00 84.06 147 TYR A CA 1
ATOM 1110 C C . TYR A 1 147 ? 8.129 12.510 -3.112 1.00 84.06 147 TYR A C 1
ATOM 1112 O O . TYR A 1 147 ? 7.216 11.879 -3.643 1.00 84.06 147 TYR A O 1
ATOM 1120 N N . ARG A 1 148 ? 8.290 12.539 -1.782 1.00 85.44 148 ARG A N 1
ATOM 1121 C CA . ARG A 1 148 ? 7.406 11.865 -0.823 1.00 85.44 148 ARG A CA 1
ATOM 1122 C C . ARG A 1 148 ? 6.614 12.832 0.055 1.00 85.44 148 ARG A C 1
ATOM 1124 O O . ARG A 1 148 ? 5.730 12.390 0.785 1.00 85.44 148 ARG A O 1
ATOM 1131 N N . GLU A 1 149 ? 6.875 14.136 -0.042 1.00 78.38 149 GLU A N 1
ATOM 1132 C CA . GLU A 1 149 ? 6.170 15.157 0.740 1.00 78.38 149 GLU A CA 1
ATOM 1133 C C . GLU A 1 149 ? 4.710 15.327 0.327 1.00 78.38 149 GLU A C 1
ATOM 1135 O O . GLU A 1 149 ? 3.889 15.595 1.188 1.00 78.38 149 GLU A O 1
ATOM 1140 N N . ALA A 1 150 ? 4.350 15.146 -0.943 1.00 78.12 150 ALA A N 1
ATOM 1141 C CA . ALA A 1 150 ? 2.956 15.204 -1.404 1.00 78.12 150 ALA A CA 1
ATOM 1142 C C . ALA A 1 150 ? 2.354 13.809 -1.644 1.00 78.12 150 ALA A C 1
ATOM 1144 O O . ALA A 1 150 ? 1.346 13.667 -2.329 1.00 78.12 150 ALA A O 1
ATOM 1145 N N . PHE A 1 151 ? 2.986 12.757 -1.117 1.00 90.50 151 PHE A N 1
ATOM 1146 C CA . PHE A 1 151 ? 2.547 11.395 -1.379 1.00 90.50 151 PHE A CA 1
ATOM 1147 C C . PHE A 1 151 ? 1.279 11.066 -0.567 1.00 90.50 151 PHE A C 1
ATOM 1149 O O . PHE A 1 151 ? 1.270 11.309 0.652 1.00 90.50 151 PHE A O 1
ATOM 1156 N N . PRO A 1 152 ? 0.217 10.539 -1.208 1.00 94.69 152 PRO A N 1
ATOM 1157 C CA . PRO A 1 152 ? -1.040 10.245 -0.533 1.00 94.69 152 PRO A CA 1
ATOM 1158 C C . PRO A 1 152 ? -0.901 9.032 0.387 1.00 94.69 152 PRO A C 1
ATOM 1160 O O . PRO A 1 152 ? -0.209 8.069 0.067 1.00 94.69 152 PRO A O 1
ATOM 1163 N N . ALA A 1 153 ? -1.580 9.067 1.531 1.00 95.75 153 ALA A N 1
ATOM 1164 C CA . ALA A 1 153 ? -1.610 7.961 2.484 1.00 95.75 153 ALA A CA 1
ATOM 1165 C C . ALA A 1 153 ? -2.586 6.859 2.056 1.00 95.75 153 ALA A C 1
ATOM 1167 O O . ALA A 1 153 ? -2.290 5.682 2.244 1.00 95.75 153 ALA A O 1
ATOM 1168 N N . VAL A 1 154 ? -3.718 7.243 1.459 1.00 97.94 154 VAL A N 1
ATOM 1169 C CA . VAL A 1 154 ? -4.715 6.350 0.849 1.00 97.94 154 VAL A CA 1
ATOM 1170 C C . VAL A 1 154 ? -5.129 6.968 -0.480 1.00 97.94 154 VAL A C 1
ATOM 1172 O O . VAL A 1 154 ? -5.385 8.167 -0.523 1.00 97.94 154 VAL A O 1
ATOM 1175 N N . THR A 1 155 ? -5.194 6.197 -1.564 1.00 98.19 155 THR A N 1
ATOM 1176 C CA . THR A 1 155 ? -5.573 6.717 -2.887 1.00 98.19 155 THR A CA 1
ATOM 1177 C C . THR A 1 155 ? -6.125 5.641 -3.820 1.00 98.19 155 THR A C 1
ATOM 1179 O O . THR A 1 155 ? -5.780 4.463 -3.689 1.00 98.19 155 THR A O 1
ATOM 1182 N N . THR A 1 156 ? -6.970 6.055 -4.766 1.00 98.19 156 THR A N 1
ATOM 1183 C CA . THR A 1 156 ? -7.423 5.230 -5.887 1.00 98.19 156 THR A CA 1
ATOM 1184 C C . THR A 1 156 ? -6.683 5.637 -7.149 1.00 98.19 156 THR A C 1
ATOM 1186 O O . THR A 1 156 ? -6.631 6.814 -7.508 1.00 98.19 156 THR A O 1
ATOM 1189 N N . ARG A 1 157 ? -6.139 4.641 -7.846 1.00 95.19 157 ARG A N 1
ATOM 1190 C CA . ARG A 1 157 ? -5.388 4.793 -9.095 1.00 95.19 157 ARG A CA 1
ATOM 1191 C C . ARG A 1 157 ? -5.987 3.928 -10.196 1.00 95.19 157 ARG A C 1
ATOM 1193 O O . ARG A 1 157 ? -6.553 2.878 -9.897 1.00 95.19 157 ARG A O 1
ATOM 1200 N N . LEU A 1 158 ? -5.841 4.326 -11.456 1.00 91.06 158 LEU A N 1
ATOM 1201 C CA . LEU A 1 158 ? -6.362 3.565 -12.602 1.00 91.06 158 LEU A CA 1
ATOM 1202 C C . LEU A 1 158 ? -5.248 2.809 -13.316 1.00 91.06 158 LEU A C 1
ATOM 1204 O O . LEU A 1 158 ? -4.250 3.408 -13.707 1.00 91.06 158 LEU A O 1
ATOM 1208 N N . LEU A 1 159 ? -5.412 1.501 -13.529 1.00 88.00 159 LEU A N 1
ATOM 1209 C CA . LEU A 1 159 ? -4.461 0.733 -14.341 1.00 88.00 159 LEU A CA 1
ATOM 1210 C C . LEU A 1 159 ? -4.475 1.186 -15.802 1.00 88.00 159 LEU A C 1
ATOM 1212 O O . LEU A 1 159 ? -3.414 1.258 -16.424 1.00 88.00 159 LEU A O 1
ATOM 1216 N N . SER A 1 160 ? -5.653 1.500 -16.345 1.00 84.38 160 SER A N 1
ATOM 1217 C CA . SER A 1 160 ? -5.801 1.975 -17.725 1.00 84.38 160 SER A CA 1
ATOM 1218 C C . SER A 1 160 ? -5.105 3.312 -17.989 1.00 84.38 160 SER A C 1
ATOM 1220 O O . SER A 1 160 ? -4.687 3.545 -19.122 1.00 84.38 160 SER A O 1
ATOM 1222 N N . ASP A 1 161 ? -4.903 4.123 -16.946 1.00 85.94 161 ASP A N 1
ATOM 1223 C CA . ASP A 1 161 ? -4.232 5.428 -16.981 1.00 85.94 161 ASP A CA 1
ATOM 1224 C C . ASP A 1 161 ? -2.862 5.395 -16.277 1.00 85.94 161 ASP A C 1
ATOM 1226 O O . ASP A 1 161 ? -2.472 6.301 -15.543 1.00 85.94 161 ASP A O 1
ATOM 1230 N N . GLY A 1 162 ? -2.126 4.287 -16.421 1.00 86.06 162 GLY A N 1
ATOM 1231 C CA . GLY A 1 162 ? -0.731 4.206 -15.972 1.00 86.06 162 GLY A CA 1
ATOM 1232 C C . GLY A 1 162 ? -0.530 4.400 -14.463 1.00 86.06 162 GLY A C 1
ATOM 1233 O O . GLY A 1 162 ? 0.528 4.864 -14.045 1.00 86.06 162 GLY A O 1
ATOM 1234 N N . LEU A 1 163 ? -1.528 4.041 -13.648 1.00 91.31 163 LEU A N 1
ATOM 1235 C CA . LEU A 1 163 ? -1.556 4.188 -12.187 1.00 91.31 163 LEU A CA 1
ATOM 1236 C C . LEU A 1 163 ? -1.556 5.638 -11.684 1.00 91.31 163 LEU A C 1
ATOM 1238 O O . LEU A 1 163 ? -1.190 5.889 -10.527 1.00 91.31 163 LEU A O 1
ATOM 1242 N N . GLN A 1 164 ? -2.014 6.584 -12.501 1.00 91.69 164 GLN A N 1
ATOM 1243 C CA . GLN A 1 164 ? -2.307 7.934 -12.030 1.00 91.69 164 GLN A CA 1
ATOM 1244 C C . GLN A 1 164 ? -3.439 7.931 -11.001 1.00 91.69 164 GLN A C 1
ATOM 1246 O O . GLN A 1 164 ? -4.350 7.097 -11.046 1.00 91.69 164 GLN A O 1
ATOM 1251 N N . THR A 1 165 ? -3.355 8.856 -10.043 1.00 94.62 165 THR A N 1
ATOM 1252 C CA . THR A 1 165 ? -4.430 9.106 -9.077 1.00 94.62 165 THR A CA 1
ATOM 1253 C C . THR A 1 165 ? -5.678 9.557 -9.827 1.00 94.62 165 THR A C 1
ATOM 1255 O O . THR A 1 165 ? -5.603 10.426 -10.695 1.00 94.62 165 THR A O 1
ATOM 1258 N N . VAL A 1 166 ? -6.839 8.993 -9.494 1.00 95.75 166 VAL A N 1
ATOM 1259 C CA . VAL A 1 166 ? -8.099 9.432 -10.106 1.00 95.75 166 VAL A CA 1
ATOM 1260 C C . VAL A 1 166 ? -8.328 10.912 -9.794 1.00 95.75 166 VAL A C 1
ATOM 1262 O O . VAL A 1 166 ? -8.255 11.323 -8.634 1.00 95.75 166 VAL A O 1
ATOM 1265 N N . ASN A 1 167 ? -8.616 11.698 -10.836 1.00 95.62 167 ASN A N 1
ATOM 1266 C CA . ASN A 1 167 ? -8.799 13.151 -10.775 1.00 95.62 167 ASN A CA 1
ATOM 1267 C C . ASN A 1 167 ? -7.581 13.924 -10.234 1.00 95.62 167 ASN A C 1
ATOM 1269 O O . ASN A 1 167 ? -7.756 14.998 -9.657 1.00 95.62 167 ASN A O 1
ATOM 1273 N N . ALA A 1 168 ? -6.357 13.411 -10.422 1.00 92.12 168 ALA A N 1
ATOM 1274 C CA . ALA A 1 168 ? -5.138 14.085 -9.969 1.00 92.12 168 ALA A CA 1
ATOM 1275 C C . ALA A 1 168 ? -5.092 15.557 -10.423 1.00 92.12 168 ALA A C 1
ATOM 1277 O O . ALA A 1 168 ? -5.253 15.862 -11.607 1.00 92.12 168 ALA A O 1
ATOM 1278 N N . GLY A 1 169 ? -4.859 16.472 -9.480 1.00 89.06 169 GLY A N 1
ATOM 1279 C CA . GLY A 1 169 ? -4.776 17.913 -9.761 1.00 89.06 169 GLY A CA 1
ATOM 1280 C C . GLY A 1 169 ? -6.115 18.619 -10.021 1.00 89.06 169 GLY A C 1
ATOM 1281 O O . GLY A 1 169 ? -6.117 19.817 -10.313 1.00 89.06 169 GLY A O 1
ATOM 1282 N N . SER A 1 170 ? -7.248 17.922 -9.901 1.00 93.94 170 SER A N 1
ATOM 1283 C CA . SER A 1 170 ? -8.576 18.537 -9.965 1.00 93.94 170 SER A CA 1
ATOM 1284 C C . SER A 1 170 ? -8.812 19.482 -8.783 1.00 93.94 170 SER A C 1
ATOM 1286 O O . SER A 1 170 ? -8.541 19.140 -7.632 1.00 93.94 170 SER A O 1
ATOM 1288 N N . LEU A 1 171 ? -9.390 20.656 -9.054 1.00 92.06 171 LEU A N 1
ATOM 1289 C CA . LEU A 1 171 ? -9.811 21.600 -8.010 1.00 92.06 171 LEU A CA 1
ATOM 1290 C C . LEU A 1 171 ? -11.033 21.103 -7.224 1.00 92.06 171 LEU A C 1
ATOM 1292 O O . LEU A 1 171 ? -11.223 21.506 -6.079 1.00 92.06 171 LEU A O 1
ATOM 1296 N N . ASP A 1 172 ? -11.831 20.212 -7.818 1.00 91.94 172 ASP A N 1
ATOM 1297 C CA . ASP A 1 172 ? -13.025 19.633 -7.189 1.00 91.94 172 ASP A CA 1
ATOM 1298 C C . ASP A 1 172 ? -12.695 18.483 -6.223 1.00 91.94 172 ASP A C 1
ATOM 1300 O O . ASP A 1 172 ? -13.588 17.951 -5.560 1.00 91.94 172 ASP A O 1
ATOM 1304 N N . GLY A 1 173 ? -11.419 18.099 -6.143 1.00 92.00 173 GLY A N 1
ATOM 1305 C CA . GLY A 1 173 ? -10.920 16.990 -5.342 1.00 92.00 173 GLY A CA 1
ATOM 1306 C C . GLY A 1 173 ? -10.429 15.821 -6.193 1.00 92.00 173 GLY A C 1
ATOM 1307 O O . GLY A 1 173 ? -10.936 15.547 -7.281 1.00 92.00 173 GLY A O 1
ATOM 1308 N N . GLU A 1 174 ? -9.438 15.125 -5.651 1.00 96.12 174 GLU A N 1
ATOM 1309 C CA . GLU A 1 174 ? -8.866 13.896 -6.197 1.00 96.12 174 GLU A CA 1
ATOM 1310 C C . GLU A 1 174 ? -9.168 12.712 -5.272 1.00 96.12 174 GLU A C 1
ATOM 1312 O O . GLU A 1 174 ? -9.491 12.891 -4.094 1.00 96.12 174 GLU A O 1
ATOM 1317 N N . ALA A 1 175 ? -9.044 11.488 -5.780 1.00 97.62 175 ALA A N 1
ATOM 1318 C CA . ALA A 1 175 ? -9.290 10.275 -5.007 1.00 97.62 175 ALA A CA 1
ATOM 1319 C C . ALA A 1 175 ? -8.099 9.943 -4.087 1.00 97.62 175 ALA A C 1
ATOM 1321 O O . ALA A 1 175 ? -7.400 8.938 -4.276 1.00 97.62 175 ALA A O 1
ATOM 1322 N N . ALA A 1 176 ? -7.813 10.823 -3.125 1.00 97.44 176 ALA A N 1
ATOM 1323 C CA . ALA A 1 176 ? -6.687 10.685 -2.214 1.00 97.44 176 ALA A CA 1
ATOM 1324 C C . ALA A 1 176 ? -6.923 11.326 -0.839 1.00 97.44 176 ALA A C 1
ATOM 1326 O O . ALA A 1 176 ? -7.506 12.399 -0.713 1.00 97.44 176 ALA A O 1
ATOM 1327 N N . VAL A 1 177 ? -6.373 10.695 0.201 1.00 96.44 177 VAL A N 1
ATOM 1328 C CA . VAL A 1 177 ? -6.178 11.290 1.528 1.00 96.44 177 VAL A CA 1
ATOM 1329 C C . VAL A 1 177 ? -4.704 11.597 1.728 1.00 96.44 177 VAL A C 1
ATOM 1331 O O . VAL A 1 177 ? -3.844 10.721 1.606 1.00 96.44 177 VAL A O 1
ATOM 1334 N N . HIS A 1 178 ? -4.422 12.836 2.117 1.00 94.00 178 HIS A N 1
ATOM 1335 C CA . HIS A 1 178 ? -3.082 13.310 2.441 1.00 94.00 178 HIS A CA 1
ATOM 1336 C C . HIS A 1 178 ? -2.966 13.608 3.933 1.00 94.00 178 HIS A C 1
ATOM 1338 O O . HIS A 1 178 ? -3.821 14.268 4.522 1.00 94.00 178 HIS A O 1
ATOM 1344 N N . ILE A 1 179 ? -1.872 13.167 4.549 1.00 90.69 179 ILE A N 1
ATOM 1345 C CA . ILE A 1 179 ? -1.507 13.613 5.898 1.00 90.69 179 ILE A CA 1
ATOM 1346 C C . ILE A 1 179 ? -0.898 15.004 5.762 1.00 90.69 179 ILE A C 1
ATOM 1348 O O . ILE A 1 179 ? -0.034 15.210 4.915 1.00 90.69 179 ILE A O 1
ATOM 1352 N N . ARG A 1 180 ? -1.288 15.959 6.606 1.00 89.00 180 ARG A N 1
ATOM 1353 C CA . ARG A 1 180 ? -0.658 17.284 6.581 1.00 89.00 180 ARG A CA 1
ATOM 1354 C C . ARG A 1 180 ? 0.837 17.197 6.904 1.00 89.00 180 ARG A C 1
ATOM 1356 O O . ARG A 1 180 ? 1.256 16.376 7.725 1.00 89.00 180 ARG A O 1
ATOM 1363 N N . VAL A 1 181 ? 1.642 18.038 6.257 1.00 84.19 181 VAL A N 1
ATOM 1364 C CA . VAL A 1 181 ? 3.116 17.996 6.316 1.00 84.19 181 VAL A CA 1
ATOM 1365 C C . VAL A 1 181 ? 3.630 18.042 7.759 1.00 84.19 181 VAL A C 1
ATOM 1367 O O . VAL A 1 181 ? 4.516 17.266 8.116 1.00 84.19 181 VAL A O 1
ATOM 1370 N N . GLU A 1 182 ? 3.023 18.869 8.607 1.00 86.12 182 GLU A N 1
ATOM 1371 C CA . GLU A 1 182 ? 3.360 19.039 10.022 1.00 86.12 182 GLU A CA 1
ATOM 1372 C C . GLU A 1 182 ? 3.180 17.763 10.864 1.00 86.12 182 GLU A C 1
ATOM 1374 O O . GLU A 1 182 ? 3.873 17.573 11.866 1.00 86.12 182 GLU A O 1
ATOM 1379 N N . TYR A 1 183 ? 2.294 16.854 10.447 1.00 86.81 183 TYR A N 1
ATOM 1380 C CA . TYR A 1 183 ? 1.973 15.634 11.189 1.00 86.81 183 TYR A CA 1
ATOM 1381 C C . TYR A 1 183 ? 2.664 14.387 10.643 1.00 86.81 183 TYR A C 1
ATOM 1383 O O . TYR A 1 183 ? 2.793 13.409 11.377 1.00 86.81 183 TYR A O 1
ATOM 1391 N N . ARG A 1 184 ? 3.165 14.402 9.401 1.00 81.75 184 ARG A N 1
ATOM 1392 C CA . ARG A 1 184 ? 3.738 13.212 8.739 1.00 81.75 184 ARG A CA 1
ATOM 1393 C C . ARG A 1 184 ? 4.856 12.522 9.523 1.00 81.75 184 ARG A C 1
ATOM 1395 O O . ARG A 1 184 ? 4.956 11.302 9.468 1.00 81.75 184 ARG A O 1
ATOM 1402 N N . ARG A 1 185 ? 5.681 13.276 10.258 1.00 81.31 185 ARG A N 1
ATOM 1403 C CA . ARG A 1 185 ? 6.774 12.701 11.068 1.00 81.31 185 ARG A CA 1
ATOM 1404 C C . ARG A 1 185 ? 6.279 11.929 12.289 1.00 81.31 185 ARG A C 1
ATOM 1406 O O . ARG A 1 185 ? 6.916 10.964 12.694 1.00 81.31 185 ARG A O 1
ATOM 1413 N N . HIS A 1 186 ? 5.171 12.371 12.874 1.00 85.50 186 HIS A N 1
ATOM 1414 C CA . HIS A 1 186 ? 4.622 11.797 14.100 1.00 85.50 186 HIS A CA 1
ATOM 1415 C C . HIS A 1 186 ? 3.537 10.756 13.804 1.00 85.50 186 HIS A C 1
ATOM 1417 O O . HIS A 1 186 ? 3.352 9.831 14.585 1.00 85.50 186 HIS A O 1
ATOM 1423 N N . MET A 1 187 ? 2.864 10.866 12.656 1.00 88.06 187 MET A N 1
ATOM 1424 C CA . MET A 1 187 ? 1.854 9.922 12.182 1.00 88.06 187 MET A CA 1
ATOM 1425 C C . MET A 1 187 ? 2.510 8.790 11.391 1.00 88.06 187 MET A C 1
ATOM 1427 O O . MET A 1 187 ? 2.528 8.803 10.159 1.00 88.06 187 MET A O 1
ATOM 1431 N N . GLN A 1 188 ? 3.056 7.811 12.114 1.00 90.00 188 GLN A N 1
ATOM 1432 C CA . GLN A 1 188 ? 3.526 6.554 11.532 1.00 90.00 188 GLN A CA 1
ATOM 1433 C C . GLN A 1 188 ? 2.332 5.650 11.227 1.00 90.00 188 GLN A C 1
ATOM 1435 O O . GLN A 1 188 ? 1.726 5.081 12.132 1.00 90.00 188 GLN A O 1
ATOM 1440 N N . LEU A 1 189 ? 1.964 5.553 9.953 1.00 93.75 189 LEU A N 1
ATOM 1441 C CA . LEU A 1 189 ? 0.841 4.732 9.519 1.00 93.75 189 LEU A CA 1
ATOM 1442 C C . LEU A 1 189 ? 1.337 3.351 9.113 1.00 93.75 189 LEU A C 1
ATOM 1444 O O . LEU A 1 189 ? 2.262 3.237 8.308 1.00 93.75 189 LEU A 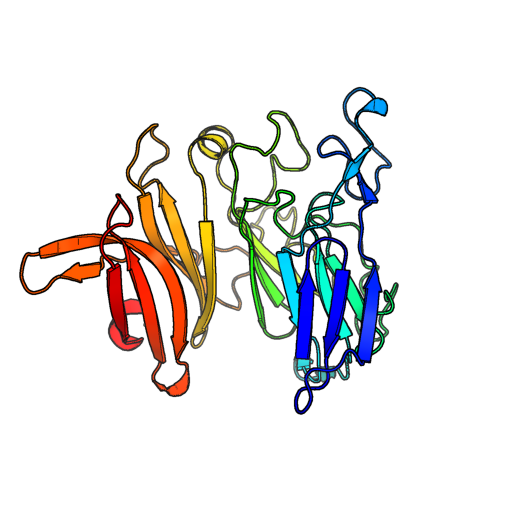O 1
ATOM 1448 N N . ASN A 1 190 ? 0.684 2.312 9.621 1.00 96.62 190 ASN A N 1
ATOM 1449 C CA . ASN A 1 190 ? 0.939 0.940 9.225 1.00 96.62 190 ASN A CA 1
ATOM 1450 C C . ASN A 1 190 ? -0.347 0.272 8.723 1.00 96.62 190 ASN A C 1
ATOM 1452 O O . ASN A 1 190 ? -1.229 -0.047 9.515 1.00 96.62 190 ASN A O 1
ATOM 1456 N N . TYR A 1 191 ? -0.448 0.032 7.418 1.00 98.19 191 TYR A N 1
ATOM 1457 C CA . TYR A 1 191 ? -1.583 -0.652 6.804 1.00 98.19 191 TYR A CA 1
ATOM 1458 C C . TYR A 1 191 ? -1.299 -2.149 6.687 1.00 98.19 191 TYR A C 1
ATOM 1460 O O . TYR A 1 191 ? -0.340 -2.555 6.034 1.00 98.19 191 TYR A O 1
ATOM 1468 N N . LEU A 1 192 ? -2.133 -2.963 7.330 1.00 97.75 192 LEU A N 1
ATOM 1469 C CA . LEU A 1 192 ? -1.925 -4.405 7.471 1.00 97.75 192 LEU A CA 1
ATOM 1470 C C . LEU A 1 192 ? -2.629 -5.213 6.385 1.00 97.75 192 LEU A C 1
ATOM 1472 O O . LEU A 1 192 ? -2.111 -6.226 5.926 1.00 97.75 192 LEU A O 1
ATOM 1476 N N . TYR A 1 193 ? -3.840 -4.803 6.017 1.00 97.69 193 TYR A N 1
ATOM 1477 C CA . TYR A 1 193 ? -4.702 -5.584 5.140 1.00 97.69 193 TYR A CA 1
ATOM 1478 C C . TYR A 1 193 ? -5.712 -4.680 4.438 1.00 97.69 193 TYR A C 1
ATOM 1480 O O . TYR A 1 193 ? -6.182 -3.711 5.035 1.00 97.69 193 TYR A O 1
ATOM 1488 N N . ALA A 1 194 ? -6.042 -5.006 3.190 1.00 98.00 194 ALA A N 1
ATOM 1489 C CA . ALA A 1 194 ? -7.056 -4.322 2.398 1.00 98.00 194 ALA A CA 1
ATOM 1490 C C . ALA A 1 194 ? -8.075 -5.341 1.884 1.00 98.00 194 ALA A C 1
ATOM 1492 O O . ALA A 1 194 ? -7.694 -6.412 1.409 1.00 98.00 194 ALA A O 1
ATOM 1493 N N . PHE A 1 195 ? -9.361 -5.015 1.954 1.00 97.06 195 PHE A N 1
ATOM 1494 C CA . PHE A 1 195 ? -10.421 -5.885 1.454 1.00 97.06 195 PHE A CA 1
ATOM 1495 C C . PHE A 1 195 ? -11.608 -5.088 0.932 1.00 97.06 195 PHE A C 1
ATOM 1497 O O . PHE A 1 195 ? -11.760 -3.901 1.203 1.00 97.06 195 PHE A O 1
ATOM 1504 N N . ARG A 1 196 ? -12.457 -5.770 0.168 1.00 95.25 196 ARG A N 1
ATOM 1505 C CA . ARG A 1 196 ? -13.734 -5.246 -0.298 1.00 95.25 196 ARG A CA 1
ATOM 1506 C C . ARG A 1 196 ? -14.856 -5.938 0.460 1.00 95.25 196 ARG A C 1
ATOM 1508 O O . ARG A 1 196 ? -14.867 -7.167 0.524 1.00 95.25 196 ARG A O 1
ATOM 1515 N N . ASP A 1 197 ? -15.822 -5.157 0.918 1.00 94.25 197 ASP A N 1
ATOM 1516 C CA . ASP A 1 197 ? -17.148 -5.655 1.272 1.00 94.25 197 ASP A CA 1
ATOM 1517 C C . ASP A 1 197 ? -18.195 -4.773 0.590 1.00 94.25 197 ASP A C 1
ATOM 1519 O O . ASP A 1 197 ? -18.141 -3.547 0.661 1.00 94.25 197 ASP A O 1
ATOM 1523 N N . GLN A 1 198 ? -19.110 -5.406 -0.144 1.00 91.00 198 GLN A N 1
ATOM 1524 C CA . GLN A 1 198 ? -20.155 -4.729 -0.915 1.00 91.00 198 GLN A CA 1
ATOM 1525 C C . GLN A 1 198 ? -19.635 -3.559 -1.792 1.00 91.00 198 GLN A C 1
ATOM 1527 O O . GLN A 1 198 ? -18.925 -3.795 -2.783 1.00 91.00 198 GLN A O 1
ATOM 1532 N N . HIS A 1 199 ? -20.013 -2.320 -1.443 1.00 92.44 199 HIS A N 1
ATOM 1533 C CA . HIS A 1 199 ? -19.732 -1.071 -2.161 1.00 92.44 199 HIS A CA 1
ATOM 1534 C C . HIS A 1 199 ? -18.549 -0.281 -1.581 1.00 92.44 199 HIS A C 1
ATOM 1536 O O . HIS A 1 199 ? -18.277 0.830 -2.038 1.00 92.44 199 HIS A O 1
ATOM 1542 N N . PHE A 1 200 ? -17.838 -0.844 -0.604 1.00 95.75 200 PHE A N 1
ATOM 1543 C CA . PHE A 1 200 ? -16.747 -0.180 0.098 1.00 95.75 200 PHE A CA 1
ATOM 1544 C C . PHE A 1 200 ? -15.438 -0.964 -0.001 1.00 95.75 200 PHE A C 1
ATOM 1546 O O . PHE A 1 200 ? -15.406 -2.199 -0.072 1.00 95.75 200 PHE A O 1
ATOM 1553 N N . ILE A 1 201 ? -14.341 -0.215 0.026 1.00 97.94 201 ILE A N 1
ATOM 1554 C CA . ILE A 1 201 ? -12.999 -0.726 0.287 1.00 97.94 201 ILE A CA 1
ATOM 1555 C C . ILE A 1 201 ? -12.632 -0.387 1.716 1.00 97.94 201 ILE A C 1
ATOM 1557 O O . ILE A 1 201 ? -12.884 0.728 2.169 1.00 97.94 201 ILE A O 1
ATOM 1561 N N . TYR A 1 202 ? -12.007 -1.344 2.389 1.00 97.94 202 TYR A N 1
ATOM 1562 C CA . TYR A 1 202 ? -11.564 -1.225 3.762 1.00 97.94 202 TYR A CA 1
ATOM 1563 C C . TYR A 1 202 ? -10.064 -1.451 3.877 1.00 97.94 202 TYR A C 1
ATOM 1565 O O . TYR A 1 202 ? -9.505 -2.312 3.192 1.00 97.94 202 TYR A O 1
ATOM 1573 N N . TRP A 1 203 ? -9.438 -0.744 4.815 1.00 98.56 203 TRP A N 1
ATOM 1574 C CA . TRP A 1 203 ? -8.080 -1.017 5.271 1.00 98.56 203 TRP A CA 1
ATOM 1575 C C . TRP A 1 203 ? -8.045 -1.196 6.782 1.00 98.56 203 TRP A C 1
ATOM 1577 O O . TRP A 1 203 ? -8.546 -0.357 7.529 1.00 98.56 203 TRP A O 1
ATOM 1587 N N . LEU A 1 204 ? -7.394 -2.266 7.231 1.00 98.31 204 LEU A N 1
ATOM 1588 C CA . LEU A 1 204 ? -7.004 -2.429 8.625 1.00 98.31 204 LEU A CA 1
ATOM 1589 C C . LEU A 1 204 ? -5.670 -1.711 8.834 1.00 98.31 204 LEU A C 1
ATOM 1591 O O . LEU A 1 204 ? -4.665 -2.085 8.223 1.00 98.31 204 LEU A O 1
ATOM 1595 N N . ALA A 1 205 ? -5.659 -0.692 9.684 1.00 98.06 205 ALA A N 1
ATOM 1596 C CA . ALA A 1 205 ? -4.496 0.150 9.916 1.00 98.06 205 ALA A CA 1
ATOM 1597 C C . ALA A 1 205 ? -4.167 0.260 11.405 1.00 98.06 205 ALA A C 1
ATOM 1599 O O . ALA A 1 205 ? -5.056 0.301 12.249 1.00 98.06 205 ALA A O 1
ATOM 1600 N N . VAL A 1 206 ? -2.882 0.369 11.721 1.00 97.62 206 VAL A N 1
ATOM 1601 C CA . VAL A 1 206 ? -2.376 0.737 13.042 1.00 97.62 206 VAL A CA 1
ATOM 1602 C C . VAL A 1 206 ? -1.703 2.091 12.916 1.00 97.62 206 VAL A C 1
ATOM 1604 O O . VAL A 1 206 ? -0.858 2.294 12.043 1.00 97.62 206 VAL A O 1
ATOM 1607 N N . GLN A 1 207 ? -2.083 3.020 13.781 1.00 95.75 207 GLN A N 1
ATOM 1608 C CA . GLN A 1 207 ? -1.564 4.380 13.763 1.00 95.75 207 GLN A CA 1
ATOM 1609 C C . GLN A 1 207 ? -1.604 5.006 15.161 1.00 95.75 207 GLN A C 1
ATOM 1611 O O . GLN A 1 207 ? -2.373 4.556 16.015 1.00 95.75 207 GLN A O 1
ATOM 1616 N N . PRO A 1 208 ? -0.806 6.053 15.421 1.00 95.38 208 PRO A N 1
ATOM 1617 C CA . PRO A 1 208 ? -0.944 6.864 16.622 1.00 95.38 208 PRO A CA 1
ATOM 1618 C C . PRO A 1 208 ? -2.362 7.422 16.760 1.00 95.38 208 PRO A C 1
ATOM 1620 O O . PRO A 1 208 ? -2.966 7.882 15.787 1.00 95.38 208 PRO A O 1
ATOM 1623 N N . ARG A 1 209 ? -2.901 7.422 17.983 1.00 94.81 209 ARG A N 1
ATOM 1624 C CA . ARG A 1 209 ? -4.240 7.966 18.267 1.00 94.81 209 ARG A CA 1
ATOM 1625 C C . ARG A 1 209 ? -4.365 9.443 17.891 1.00 94.81 209 ARG A C 1
ATOM 1627 O O . ARG A 1 209 ? -5.436 9.880 17.469 1.00 94.81 209 ARG A O 1
ATOM 1634 N N . SER A 1 210 ? -3.286 10.196 18.056 1.00 92.88 210 SER A N 1
ATOM 1635 C CA . SER A 1 210 ? -3.176 11.606 17.702 1.00 92.88 210 SER A CA 1
ATOM 1636 C C . SER A 1 210 ? -1.767 11.889 17.167 1.00 92.88 210 SER A C 1
ATOM 1638 O O . SER A 1 210 ? -0.859 11.094 17.411 1.00 92.88 210 SER A O 1
ATOM 1640 N N . PRO A 1 211 ? -1.541 13.023 16.482 1.00 88.50 211 PRO A N 1
ATOM 1641 C CA . PRO A 1 211 ? -0.210 13.388 15.994 1.00 88.50 211 PRO A CA 1
ATOM 1642 C C . PRO A 1 211 ? 0.755 13.836 17.106 1.00 88.50 211 PRO A C 1
ATOM 1644 O O . PRO A 1 211 ? 1.853 14.301 16.810 1.00 88.50 211 PRO A O 1
ATOM 1647 N N . ASN A 1 212 ? 0.359 13.738 18.378 1.00 90.19 212 ASN A N 1
ATOM 1648 C CA . ASN A 1 212 ? 1.202 14.123 19.502 1.00 90.19 212 ASN A CA 1
ATOM 1649 C C . ASN A 1 212 ? 2.313 13.091 19.710 1.00 90.19 212 ASN A C 1
ATOM 1651 O O . ASN A 1 212 ? 2.083 11.882 19.658 1.00 90.19 212 ASN A O 1
ATOM 1655 N N . THR A 1 213 ? 3.512 13.567 20.031 1.00 85.62 213 THR A N 1
ATOM 1656 C CA . THR A 1 213 ? 4.634 12.701 20.397 1.00 85.62 213 THR A CA 1
ATOM 1657 C C . THR A 1 213 ? 4.259 11.798 21.572 1.00 85.62 213 THR A C 1
ATOM 1659 O O . THR A 1 213 ? 3.756 12.270 22.590 1.00 85.62 213 THR A O 1
ATOM 1662 N N . GLY A 1 214 ? 4.506 10.494 21.430 1.00 85.19 214 GLY A N 1
ATOM 1663 C CA . GLY A 1 214 ? 4.190 9.498 22.458 1.00 85.19 214 GLY A CA 1
ATOM 1664 C C . GLY A 1 214 ? 2.715 9.088 22.526 1.00 85.19 214 GLY A C 1
ATOM 1665 O O . GLY A 1 214 ? 2.336 8.375 23.453 1.00 85.19 214 GLY A O 1
ATOM 1666 N N . ALA A 1 215 ? 1.875 9.507 21.572 1.00 92.75 215 ALA A N 1
ATOM 1667 C CA . ALA A 1 215 ? 0.506 9.012 21.482 1.00 92.75 215 ALA A CA 1
ATOM 1668 C C . ALA A 1 215 ? 0.485 7.482 21.326 1.00 92.75 215 ALA A C 1
ATOM 1670 O O . ALA A 1 215 ? 1.228 6.909 20.529 1.00 92.75 215 ALA A O 1
ATOM 1671 N N . ALA A 1 216 ? -0.398 6.828 22.083 1.00 94.00 216 ALA A N 1
ATOM 1672 C CA . ALA A 1 216 ? -0.568 5.383 22.017 1.00 94.00 216 ALA A CA 1
ATOM 1673 C C . ALA A 1 216 ? -1.020 4.941 20.617 1.00 94.00 216 ALA A C 1
ATOM 1675 O O . ALA A 1 216 ? -1.820 5.621 19.965 1.00 94.00 216 ALA A O 1
ATOM 1676 N N . LEU A 1 217 ? -0.522 3.785 20.176 1.00 95.88 217 LEU A N 1
ATOM 1677 C CA . LEU A 1 217 ? -0.967 3.153 18.940 1.00 95.88 217 LEU A CA 1
ATOM 1678 C C . LEU A 1 217 ? -2.376 2.590 19.110 1.00 95.88 217 LEU A C 1
ATOM 1680 O O . LEU A 1 217 ? -2.687 1.946 20.108 1.00 95.88 217 LEU A O 1
ATOM 1684 N N . ILE A 1 218 ? -3.212 2.795 18.105 1.00 97.19 218 ILE A N 1
ATOM 1685 C CA . ILE A 1 218 ? -4.547 2.215 18.027 1.00 97.19 218 ILE A CA 1
ATOM 1686 C C . ILE A 1 218 ? -4.752 1.581 16.662 1.00 97.19 218 ILE A C 1
ATOM 1688 O O . ILE A 1 218 ? -4.116 1.956 15.673 1.00 97.19 218 ILE A O 1
ATOM 1692 N N . THR A 1 219 ? -5.675 0.633 16.613 1.00 97.94 219 THR A N 1
ATOM 1693 C CA . THR A 1 219 ? -6.110 0.020 15.366 1.00 97.94 219 THR A CA 1
ATOM 1694 C C . THR A 1 219 ? -7.353 0.735 14.860 1.00 97.94 219 THR A C 1
ATOM 1696 O O . THR A 1 219 ? -8.302 0.947 15.614 1.00 97.94 219 THR A O 1
ATOM 1699 N N . ARG A 1 220 ? -7.364 1.093 13.578 1.00 97.38 220 ARG A N 1
ATOM 1700 C CA . ARG A 1 220 ? -8.530 1.640 12.892 1.00 97.38 220 ARG A CA 1
ATOM 1701 C C . ARG A 1 220 ? -8.899 0.807 11.674 1.00 97.38 220 ARG A C 1
ATOM 1703 O O . ARG A 1 220 ? -8.032 0.268 10.987 1.00 97.38 220 ARG A O 1
ATOM 1710 N N . LEU A 1 221 ? -10.195 0.748 11.406 1.00 97.56 221 LEU A N 1
ATOM 1711 C CA . LEU A 1 221 ? -10.756 0.310 10.144 1.00 97.56 221 LEU A CA 1
ATOM 1712 C C . LEU A 1 221 ? -11.097 1.553 9.322 1.00 97.56 221 LEU A C 1
ATOM 1714 O O . LEU A 1 221 ? -11.944 2.355 9.709 1.00 97.56 221 LEU A O 1
ATOM 1718 N N . ILE A 1 222 ? -10.398 1.728 8.212 1.00 98.00 222 ILE A N 1
ATOM 1719 C CA . ILE A 1 222 ? -10.576 2.849 7.288 1.00 98.00 222 ILE A CA 1
ATOM 1720 C C . ILE A 1 222 ? -11.471 2.375 6.152 1.00 98.00 222 ILE A C 1
ATOM 1722 O O . ILE A 1 222 ? -11.275 1.251 5.696 1.00 98.00 222 ILE A O 1
ATOM 1726 N N . ARG A 1 223 ? -12.411 3.198 5.674 1.00 97.06 223 ARG A N 1
ATOM 1727 C CA . ARG A 1 223 ? -13.270 2.855 4.531 1.00 97.06 223 ARG A CA 1
ATOM 1728 C C . ARG A 1 223 ? -13.461 3.995 3.534 1.00 97.06 223 ARG A C 1
ATOM 1730 O O . ARG A 1 223 ? -13.444 5.161 3.921 1.00 97.06 223 ARG A O 1
ATOM 1737 N N . VAL A 1 224 ? -13.698 3.637 2.271 1.00 98.00 224 VAL A N 1
ATOM 1738 C CA . VAL A 1 224 ? -14.102 4.545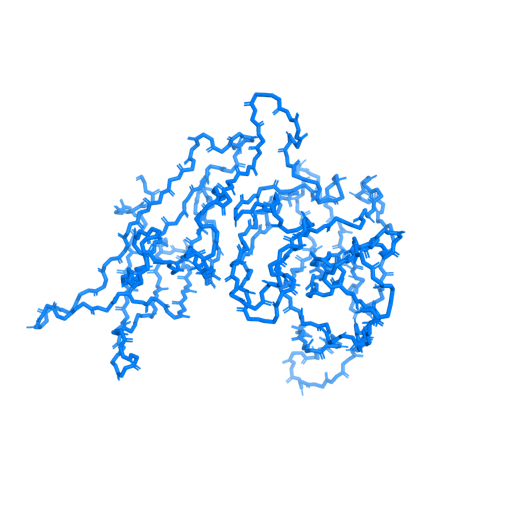 1.179 1.00 98.00 224 VAL A CA 1
ATOM 1739 C C . VAL A 1 224 ? -15.044 3.822 0.208 1.00 98.00 224 VAL A C 1
ATOM 1741 O O . VAL A 1 224 ? -14.912 2.611 0.009 1.00 98.00 224 VAL A O 1
ATOM 1744 N N . CYS A 1 225 ? -16.001 4.533 -0.388 1.00 97.31 225 CYS A N 1
ATOM 1745 C CA . CYS A 1 225 ? -16.867 3.988 -1.437 1.00 97.31 225 CYS A CA 1
ATOM 1746 C C . CYS A 1 225 ? -16.065 3.648 -2.706 1.00 97.31 225 CYS A C 1
ATOM 1748 O O . CYS A 1 225 ? -15.143 4.366 -3.085 1.00 97.31 225 CYS A O 1
ATOM 1750 N N . LEU A 1 226 ? -16.468 2.590 -3.415 1.00 95.25 226 LEU A N 1
ATOM 1751 C CA . LEU A 1 226 ? -15.837 2.155 -4.672 1.00 95.25 226 LEU A CA 1
ATOM 1752 C C . LEU A 1 226 ? -15.874 3.215 -5.785 1.00 95.25 226 LEU A C 1
ATOM 1754 O O . LEU A 1 226 ? -14.934 3.310 -6.574 1.00 95.25 226 LEU A O 1
ATOM 1758 N N . GLU A 1 227 ? -16.972 3.964 -5.864 1.00 94.50 227 GLU A N 1
ATOM 1759 C CA . GLU A 1 227 ? -17.262 4.930 -6.935 1.00 94.50 227 GLU A CA 1
ATOM 1760 C C . GLU A 1 227 ? -16.943 6.378 -6.531 1.00 94.50 227 GLU A C 1
ATOM 1762 O O . GLU A 1 227 ? -17.298 7.323 -7.233 1.00 94.50 227 GLU A O 1
ATOM 1767 N N . ASP A 1 228 ? -16.296 6.575 -5.380 1.00 96.69 228 ASP A N 1
ATOM 1768 C CA . ASP A 1 228 ? -15.967 7.905 -4.885 1.00 96.69 228 ASP A CA 1
ATOM 1769 C C . ASP A 1 228 ? -14.598 8.377 -5.380 1.00 96.69 228 ASP A C 1
ATOM 1771 O O . ASP A 1 228 ? -13.545 8.014 -4.855 1.00 96.69 228 ASP A O 1
ATOM 1775 N N . ASP A 1 229 ? -14.646 9.256 -6.374 1.00 96.75 229 ASP A N 1
ATOM 1776 C CA . ASP A 1 229 ? -13.476 9.827 -7.040 1.00 96.75 229 ASP A CA 1
ATOM 1777 C C . ASP A 1 229 ? -12.959 11.120 -6.398 1.00 96.75 229 ASP A C 1
ATOM 1779 O O . ASP A 1 229 ? -12.081 11.786 -6.951 1.00 96.75 229 ASP A O 1
ATOM 1783 N N . ARG A 1 230 ? -13.516 11.495 -5.241 1.00 96.50 230 ARG A N 1
ATOM 1784 C CA . ARG A 1 230 ? -13.131 12.686 -4.463 1.00 96.50 230 ARG A CA 1
ATOM 1785 C C . ARG A 1 230 ? -12.876 12.381 -2.990 1.00 96.50 230 ARG A C 1
ATOM 1787 O O . ARG A 1 230 ? -12.599 13.290 -2.214 1.00 96.50 230 ARG A O 1
ATOM 1794 N N . TYR A 1 231 ? -13.032 11.118 -2.595 1.00 96.50 231 TYR A N 1
ATOM 1795 C CA . TYR A 1 231 ? -12.837 10.628 -1.231 1.00 96.50 231 TYR A CA 1
ATOM 1796 C C . TYR A 1 231 ? -13.702 11.353 -0.181 1.00 96.50 231 TYR A C 1
ATOM 1798 O O . TYR A 1 231 ? -13.353 11.437 0.995 1.00 96.50 231 TYR A O 1
ATOM 1806 N N . THR A 1 232 ? -14.879 11.836 -0.585 1.00 96.31 232 THR A N 1
ATOM 1807 C CA . THR A 1 232 ? -15.866 12.455 0.319 1.00 96.31 232 THR A CA 1
ATOM 1808 C C . THR A 1 232 ? -16.447 11.449 1.327 1.00 96.31 232 THR A C 1
ATOM 1810 O O . THR A 1 232 ? -16.856 11.823 2.421 1.00 96.31 232 THR A O 1
ATOM 1813 N N . SER A 1 233 ? -16.469 10.165 0.972 1.00 96.81 233 SER A N 1
ATOM 1814 C CA . SER A 1 233 ? -16.942 9.038 1.788 1.00 96.81 233 SER A CA 1
ATOM 1815 C C . SER A 1 233 ? -15.882 8.463 2.736 1.00 96.81 233 SER A C 1
ATOM 1817 O O . SER A 1 233 ? -16.176 7.528 3.489 1.00 96.81 233 SER A O 1
ATOM 1819 N N . TYR A 1 234 ? -14.654 8.996 2.705 1.00 97.88 234 TYR A N 1
ATOM 1820 C CA . TYR A 1 234 ? -13.569 8.531 3.560 1.00 97.88 234 TYR A CA 1
ATOM 1821 C C . TYR A 1 234 ? -13.945 8.643 5.039 1.00 97.88 234 TYR A C 1
ATOM 1823 O O . TYR A 1 234 ? -14.364 9.697 5.520 1.00 97.88 234 TYR A O 1
ATOM 1831 N N . SER A 1 235 ? -13.771 7.554 5.782 1.00 97.19 235 SER A N 1
ATOM 1832 C CA . SER A 1 235 ? -14.025 7.525 7.223 1.00 97.19 235 SER A CA 1
ATOM 1833 C C . SER A 1 235 ? -13.142 6.497 7.927 1.00 97.19 235 SER A C 1
ATOM 1835 O O . SER A 1 235 ? -12.702 5.520 7.321 1.00 97.19 235 SER A O 1
ATOM 1837 N N . GLU A 1 236 ? -12.874 6.721 9.214 1.00 96.88 236 GLU A N 1
ATOM 1838 C CA . GLU A 1 236 ? -12.077 5.822 10.053 1.00 96.88 236 GLU A CA 1
ATOM 1839 C C . GLU A 1 236 ? -12.843 5.477 11.331 1.00 96.88 236 GLU A C 1
ATOM 1841 O O . GLU A 1 236 ? -13.387 6.364 11.991 1.00 96.88 236 GLU A O 1
ATOM 1846 N N . LEU A 1 237 ? -12.833 4.201 11.712 1.00 95.00 237 LEU A N 1
ATOM 1847 C CA . LEU A 1 237 ? -13.415 3.704 12.956 1.00 95.00 237 LEU A CA 1
ATOM 1848 C C . LEU A 1 237 ? -12.331 3.048 13.817 1.00 95.00 237 LEU A C 1
ATOM 1850 O O . LEU A 1 237 ? -11.591 2.202 13.327 1.00 95.00 237 LEU A O 1
ATOM 1854 N N . GLU A 1 238 ? -12.230 3.407 15.098 1.00 95.19 238 GLU A N 1
ATOM 1855 C CA . GLU A 1 238 ? -11.329 2.724 16.040 1.00 95.19 238 GLU A CA 1
ATOM 1856 C C . GLU A 1 238 ? -11.878 1.337 16.400 1.00 95.19 238 GLU A C 1
ATOM 1858 O O . GLU A 1 238 ? -13.026 1.212 16.821 1.00 95.19 238 GLU A O 1
ATOM 1863 N N . LEU A 1 239 ? -11.044 0.302 16.265 1.00 95.25 239 LEU A N 1
ATOM 1864 C CA . LEU A 1 239 ? -11.358 -1.058 16.698 1.00 95.25 239 LEU A CA 1
ATOM 1865 C C . LEU A 1 239 ? -10.740 -1.313 18.075 1.00 95.25 239 LEU A C 1
ATOM 1867 O O . LEU A 1 239 ? -9.544 -1.092 18.276 1.00 95.25 239 LEU A O 1
ATOM 1871 N N . GLN A 1 240 ? -11.540 -1.818 19.014 1.00 92.81 240 GLN A N 1
ATOM 1872 C CA . GLN A 1 240 ? -11.088 -2.150 20.366 1.00 92.81 240 GLN A CA 1
ATOM 1873 C C . GLN A 1 240 ? -11.276 -3.641 20.645 1.00 92.81 240 GLN A C 1
ATOM 1875 O O . GLN A 1 240 ? -12.389 -4.103 20.883 1.00 92.81 240 GLN A O 1
ATOM 1880 N N . CYS A 1 241 ? -10.174 -4.390 20.670 1.00 95.56 241 CYS A N 1
ATOM 1881 C CA . CYS A 1 241 ? -10.179 -5.775 21.125 1.00 95.56 241 CYS A CA 1
ATOM 1882 C C . CYS A 1 241 ? -9.981 -5.800 22.645 1.00 95.56 241 CYS A C 1
ATOM 1884 O O . CYS A 1 241 ? -8.927 -5.406 23.150 1.00 95.56 241 CYS A O 1
ATOM 1886 N N . ARG A 1 242 ? -11.005 -6.224 23.390 1.00 94.75 242 ARG A N 1
ATOM 1887 C CA . ARG A 1 242 ? -10.966 -6.318 24.854 1.00 94.75 242 ARG A CA 1
ATOM 1888 C C . ARG A 1 242 ? -11.262 -7.739 25.307 1.00 94.75 242 ARG A C 1
ATOM 1890 O O . ARG A 1 242 ? -12.174 -8.376 24.791 1.00 94.75 242 ARG A O 1
ATOM 1897 N N . SER A 1 243 ? -10.491 -8.215 26.278 1.00 93.00 243 SER A N 1
ATOM 1898 C CA . SER A 1 243 ? -10.746 -9.495 26.940 1.00 93.00 243 SER A CA 1
ATOM 1899 C C . SER A 1 243 ? -12.043 -9.428 27.743 1.00 93.00 243 SER A C 1
ATOM 1901 O O . SER A 1 243 ? -12.275 -8.471 28.482 1.00 93.00 243 SER A O 1
ATOM 1903 N N . ALA A 1 244 ? -12.881 -10.456 27.614 1.00 90.00 244 ALA A N 1
ATOM 1904 C CA . ALA A 1 244 ? -14.121 -10.566 28.377 1.00 90.00 244 ALA A CA 1
ATOM 1905 C C . ALA A 1 244 ? -13.880 -10.900 29.862 1.00 90.00 244 ALA A C 1
ATOM 1907 O O . ALA A 1 244 ? -14.741 -10.623 30.691 1.00 90.00 244 ALA A O 1
ATOM 1908 N N . GLU A 1 245 ? -12.728 -11.487 30.200 1.00 91.19 245 GLU A N 1
ATOM 1909 C CA . GLU A 1 245 ? -12.426 -11.969 31.554 1.00 91.19 245 GLU A CA 1
ATOM 1910 C C . GLU A 1 245 ? -11.952 -10.842 32.479 1.00 91.19 245 GLU A C 1
ATOM 1912 O O . GLU A 1 245 ? -12.406 -10.728 33.615 1.00 91.19 245 GLU A O 1
ATOM 1917 N N . ASP A 1 246 ? -11.044 -9.998 31.987 1.00 92.50 246 ASP A N 1
ATOM 1918 C CA . ASP A 1 246 ? -10.326 -8.995 32.784 1.00 92.50 246 ASP A CA 1
ATOM 1919 C C . ASP A 1 246 ? -10.365 -7.583 32.172 1.00 92.50 246 ASP A C 1
ATOM 1921 O O . ASP A 1 246 ? -9.746 -6.658 32.697 1.00 92.50 246 ASP A O 1
ATOM 1925 N N . ASN A 1 247 ? -11.090 -7.395 31.062 1.00 92.56 247 ASN A N 1
ATOM 1926 C CA . ASN A 1 247 ? -11.183 -6.130 30.327 1.00 92.56 247 ASN A CA 1
ATOM 1927 C C . ASN A 1 247 ? -9.822 -5.579 29.843 1.00 92.56 247 ASN A C 1
ATOM 1929 O O . ASN A 1 247 ? -9.697 -4.385 29.536 1.00 92.56 247 ASN A O 1
ATOM 1933 N N . THR A 1 248 ? -8.796 -6.434 29.739 1.00 93.62 248 THR A N 1
ATOM 1934 C CA . THR A 1 248 ? -7.508 -6.073 29.137 1.00 93.62 248 THR A CA 1
ATOM 1935 C C . THR A 1 248 ? -7.725 -5.606 27.695 1.00 93.62 248 THR A C 1
ATOM 1937 O O . THR A 1 248 ? -8.386 -6.284 26.909 1.00 93.62 248 THR A O 1
ATOM 1940 N N . LEU A 1 249 ? -7.136 -4.461 27.335 1.00 94.75 249 LEU A N 1
ATOM 1941 C CA . LEU A 1 249 ? -7.153 -3.923 25.974 1.00 94.75 249 LEU A CA 1
ATOM 1942 C C . LEU A 1 249 ? -5.966 -4.454 25.159 1.00 94.75 249 LEU A C 1
ATOM 1944 O O . LEU A 1 249 ? -4.809 -4.205 25.498 1.00 94.75 249 LEU A O 1
ATOM 1948 N N . PHE A 1 250 ? -6.269 -5.077 24.027 1.00 97.06 250 PHE A N 1
ATOM 1949 C CA . PHE A 1 250 ? -5.325 -5.412 22.969 1.00 97.06 250 PHE A CA 1
ATOM 1950 C C . PHE A 1 250 ? -5.495 -4.374 21.856 1.00 97.06 250 PHE A C 1
ATOM 1952 O O . PHE A 1 250 ? -6.402 -4.463 21.032 1.00 97.06 250 PHE A O 1
ATOM 1959 N N . ALA A 1 251 ? -4.683 -3.318 21.883 1.00 95.19 251 ALA A N 1
ATOM 1960 C CA . ALA A 1 251 ? -4.882 -2.140 21.032 1.00 95.19 251 ALA A CA 1
ATOM 1961 C C . ALA A 1 251 ? -4.276 -2.274 19.625 1.00 95.19 251 ALA A C 1
ATOM 1963 O O . ALA A 1 251 ? -4.683 -1.556 18.707 1.00 95.19 251 ALA A O 1
ATOM 1964 N N . VAL A 1 252 ? -3.294 -3.164 19.448 1.00 97.50 252 VAL A N 1
ATOM 1965 C CA . VAL A 1 252 ? -2.414 -3.177 18.271 1.00 97.50 252 VAL A CA 1
ATOM 1966 C C . VAL A 1 252 ? -2.663 -4.421 17.429 1.00 97.50 252 VAL A C 1
ATOM 1968 O O . VAL A 1 252 ? -2.226 -5.512 17.789 1.00 97.50 252 VAL A O 1
ATOM 1971 N N . ALA A 1 253 ? -3.329 -4.272 16.286 1.00 97.81 253 ALA A N 1
ATOM 1972 C CA . ALA A 1 253 ? -3.454 -5.351 15.317 1.00 97.81 253 ALA A CA 1
ATOM 1973 C C . ALA A 1 253 ? -2.086 -5.723 14.716 1.00 97.81 253 ALA A C 1
ATOM 1975 O O . ALA A 1 253 ? -1.216 -4.876 14.504 1.00 97.81 253 ALA A O 1
ATOM 1976 N N . ARG A 1 254 ? -1.895 -7.011 14.429 1.00 97.00 254 ARG A N 1
ATOM 1977 C CA . ARG A 1 254 ? -0.681 -7.565 13.803 1.00 97.00 254 ARG A CA 1
ATOM 1978 C C . ARG A 1 254 ? -0.955 -8.183 12.443 1.00 97.00 254 ARG A C 1
ATOM 1980 O O . ARG A 1 254 ? -0.104 -8.125 11.565 1.00 97.00 254 ARG A O 1
ATOM 1987 N N . ALA A 1 255 ? -2.144 -8.745 12.272 1.00 97.44 255 ALA A N 1
ATOM 1988 C CA . ALA A 1 255 ? -2.615 -9.316 11.023 1.00 97.44 255 ALA A CA 1
ATOM 1989 C C . ALA A 1 255 ? -4.142 -9.256 10.982 1.00 97.44 255 ALA A C 1
ATOM 1991 O O . ALA A 1 255 ? -4.797 -9.227 12.027 1.00 97.44 255 ALA A O 1
ATOM 1992 N N . GLY A 1 256 ? -4.697 -9.272 9.775 1.00 96.69 256 GLY A N 1
ATOM 1993 C CA . GLY A 1 256 ? -6.133 -9.344 9.559 1.00 96.69 256 GLY A CA 1
ATOM 1994 C C . GLY A 1 256 ? -6.466 -10.101 8.284 1.00 96.69 256 GLY A C 1
ATOM 1995 O O . GLY A 1 256 ? -5.647 -10.190 7.371 1.00 96.69 256 GLY A O 1
ATOM 1996 N N . THR A 1 257 ? -7.669 -10.652 8.240 1.00 96.62 257 THR A N 1
ATOM 1997 C CA . THR A 1 257 ? -8.263 -11.261 7.054 1.00 96.62 257 THR A CA 1
ATOM 1998 C C . THR A 1 257 ? -9.770 -11.048 7.075 1.00 96.62 257 THR A C 1
ATOM 2000 O O . THR A 1 257 ? -10.378 -10.925 8.138 1.00 96.62 257 THR A O 1
ATOM 2003 N N . PHE A 1 258 ? -10.382 -10.996 5.897 1.00 96.25 258 PHE A N 1
ATOM 2004 C CA . PHE A 1 258 ? -11.824 -10.836 5.758 1.00 96.25 258 PHE A CA 1
ATOM 2005 C C . PHE A 1 258 ? -12.412 -12.070 5.090 1.00 96.25 258 PHE A C 1
ATOM 2007 O O . PHE A 1 258 ? -12.015 -12.439 3.982 1.00 96.25 258 PHE A O 1
ATOM 2014 N N . TYR A 1 259 ? -13.368 -12.701 5.763 1.00 93.94 259 TYR A N 1
ATOM 2015 C CA . TYR A 1 259 ? -14.049 -13.885 5.273 1.00 93.94 259 TYR A CA 1
ATOM 2016 C C . TYR A 1 259 ? -15.357 -13.489 4.588 1.00 93.94 259 TYR A C 1
ATOM 2018 O O . TYR A 1 259 ? -16.413 -13.404 5.219 1.00 93.94 259 TYR A O 1
ATOM 2026 N N . SER A 1 260 ? -15.280 -13.252 3.277 1.00 89.38 260 SER A N 1
ATOM 2027 C CA . SER A 1 260 ? -16.381 -12.713 2.465 1.00 89.38 260 SER A CA 1
ATOM 2028 C C . SER A 1 260 ? -17.680 -13.517 2.563 1.00 89.38 260 SER A C 1
ATOM 2030 O O . SER A 1 260 ? -18.750 -12.925 2.655 1.00 89.38 260 SER A O 1
ATOM 2032 N N . ASN A 1 261 ? -17.604 -14.851 2.625 1.00 89.50 261 ASN A N 1
ATOM 2033 C CA . ASN A 1 261 ? -18.786 -15.720 2.693 1.00 89.50 261 ASN A CA 1
ATOM 2034 C C . ASN A 1 261 ? -19.642 -15.492 3.949 1.00 89.50 261 ASN A C 1
ATOM 2036 O O . ASN A 1 261 ? -20.856 -15.660 3.890 1.00 89.50 261 ASN A O 1
ATOM 2040 N N . LYS A 1 262 ? -19.020 -15.128 5.078 1.00 91.31 262 LYS A N 1
ATOM 2041 C CA . LYS A 1 262 ? -19.731 -14.798 6.327 1.00 91.31 262 LYS A CA 1
ATOM 2042 C C . LYS A 1 262 ? -19.790 -13.295 6.597 1.00 91.31 262 LYS A C 1
ATOM 2044 O O . LYS A 1 262 ? -20.396 -12.885 7.578 1.00 91.31 262 LYS A O 1
ATOM 2049 N N . ARG A 1 263 ? -19.156 -12.487 5.740 1.00 92.75 263 ARG A N 1
ATOM 2050 C CA . ARG A 1 263 ? -18.877 -11.065 5.971 1.00 92.75 263 ARG A CA 1
ATOM 2051 C C . ARG A 1 263 ? -18.230 -10.825 7.341 1.00 92.75 263 ARG A C 1
ATOM 2053 O O . ARG A 1 263 ? -18.683 -9.969 8.082 1.00 92.75 263 ARG A O 1
ATOM 2060 N N . GLU A 1 264 ? -17.198 -11.583 7.702 1.00 94.69 264 GLU A N 1
ATOM 2061 C CA . GLU A 1 264 ? -16.536 -11.454 9.013 1.00 94.69 264 GLU A CA 1
ATOM 2062 C C . GLU A 1 264 ? -15.112 -10.911 8.879 1.00 94.69 264 GLU A C 1
ATOM 2064 O O . GLU A 1 264 ? -14.311 -11.440 8.102 1.00 94.69 264 GLU A O 1
ATOM 2069 N N . LEU A 1 265 ? -14.767 -9.903 9.681 1.00 95.62 265 LEU A N 1
ATOM 2070 C CA . LEU A 1 265 ? -13.386 -9.459 9.865 1.00 95.62 265 LEU A CA 1
ATOM 2071 C C . LEU A 1 265 ? -12.754 -10.248 11.011 1.00 95.62 265 LEU A C 1
ATOM 2073 O O . LEU A 1 265 ? -13.237 -10.207 12.138 1.00 95.62 265 LEU A O 1
ATOM 2077 N N . TRP A 1 266 ? -11.646 -10.920 10.720 1.00 96.62 266 TRP A N 1
ATOM 2078 C CA . TRP A 1 266 ? -10.824 -11.623 11.697 1.00 96.62 266 TRP A CA 1
ATOM 2079 C C . TRP A 1 266 ? -9.485 -10.906 11.815 1.00 96.62 266 TRP A C 1
ATOM 2081 O O . TRP A 1 266 ? -8.824 -10.659 10.806 1.00 96.62 266 TRP A O 1
ATOM 2091 N N . ALA A 1 267 ? -9.056 -10.583 13.029 1.00 97.50 267 ALA A N 1
ATOM 2092 C CA . ALA A 1 267 ? -7.777 -9.921 13.254 1.00 97.50 267 ALA A CA 1
ATOM 2093 C C . ALA A 1 267 ? -7.109 -10.397 14.544 1.00 97.50 267 ALA A C 1
ATOM 2095 O O . ALA A 1 267 ? -7.767 -10.697 15.537 1.00 97.50 267 ALA A O 1
ATOM 2096 N N . ILE A 1 268 ? -5.779 -10.462 14.520 1.00 97.50 268 ILE A N 1
ATOM 2097 C CA . ILE A 1 268 ? -4.966 -10.799 15.690 1.00 97.50 268 ILE A CA 1
ATOM 2098 C C . ILE A 1 268 ? -4.443 -9.495 16.273 1.00 97.50 268 ILE A C 1
ATOM 2100 O O . ILE A 1 268 ? -3.771 -8.732 15.575 1.00 97.50 268 ILE A O 1
ATOM 2104 N N . PHE A 1 269 ? -4.735 -9.259 17.544 1.00 98.00 269 PHE A N 1
ATOM 2105 C CA . PHE A 1 269 ? -4.297 -8.090 18.294 1.00 98.00 269 PHE A CA 1
ATOM 2106 C C . PHE A 1 269 ? -3.284 -8.480 19.362 1.00 98.00 269 PHE A C 1
ATOM 2108 O O . PHE A 1 269 ? -3.336 -9.584 19.896 1.00 98.00 269 PHE A O 1
ATOM 2115 N N . THR A 1 270 ? -2.399 -7.550 19.709 1.00 97.38 270 THR A N 1
ATOM 2116 C CA . THR A 1 270 ? -1.523 -7.642 20.877 1.00 97.38 270 THR A CA 1
ATOM 2117 C C . THR A 1 270 ? -1.775 -6.493 21.843 1.00 97.38 270 THR A C 1
ATOM 2119 O O . THR A 1 270 ? -2.300 -5.438 21.464 1.00 97.38 270 THR A O 1
ATOM 2122 N N . ASP A 1 271 ? -1.351 -6.675 23.091 1.00 94.44 271 ASP A N 1
ATOM 2123 C CA . ASP A 1 271 ? -1.114 -5.542 23.983 1.00 94.44 271 ASP A CA 1
ATOM 2124 C C . ASP A 1 271 ? 0.066 -4.682 23.484 1.00 94.44 271 ASP A C 1
ATOM 2126 O O . ASP A 1 271 ? 0.707 -4.985 22.468 1.00 94.44 271 ASP A O 1
ATOM 2130 N N . TYR A 1 272 ? 0.319 -3.560 24.163 1.00 93.00 272 TYR A N 1
ATOM 2131 C CA . TYR A 1 272 ? 1.369 -2.614 23.770 1.00 93.00 272 TYR A CA 1
ATOM 2132 C C . TYR A 1 272 ? 2.778 -3.210 23.862 1.00 93.00 272 TYR A C 1
ATOM 2134 O O . TYR A 1 272 ? 3.648 -2.829 23.082 1.00 93.00 272 TYR A O 1
ATOM 2142 N N . GLU A 1 273 ? 2.993 -4.154 24.781 1.00 92.25 273 GLU A N 1
ATOM 2143 C CA . GLU A 1 273 ? 4.279 -4.834 24.966 1.00 92.25 273 GLU A CA 1
ATOM 2144 C C . GLU A 1 273 ? 4.483 -5.987 23.973 1.00 92.25 273 GLU A C 1
ATOM 2146 O O . GLU A 1 273 ? 5.607 -6.450 23.787 1.00 92.25 273 GLU A O 1
ATOM 2151 N N . GLY A 1 274 ? 3.417 -6.448 23.311 1.00 91.88 274 GLY A N 1
ATOM 2152 C CA . GLY A 1 274 ? 3.473 -7.571 22.378 1.00 91.88 274 GLY A CA 1
ATOM 2153 C C . GLY A 1 274 ? 3.601 -8.935 23.058 1.00 91.88 274 GLY A C 1
ATOM 2154 O O . GLY A 1 274 ? 3.919 -9.911 22.383 1.00 91.88 274 GLY A O 1
A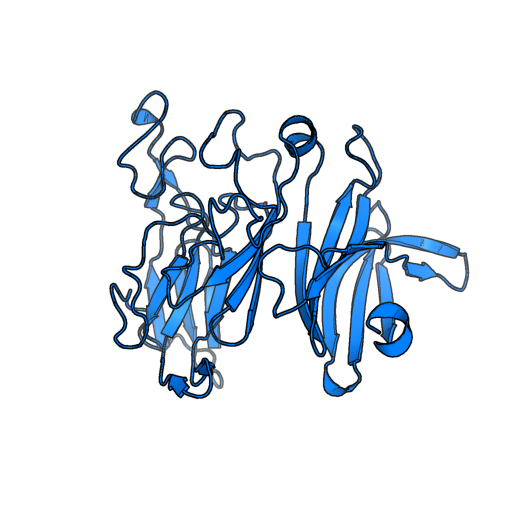TOM 2155 N N . GLN A 1 275 ? 3.372 -9.018 24.370 1.00 93.25 275 GLN A N 1
ATOM 2156 C CA . GLN A 1 275 ? 3.549 -10.249 25.147 1.00 93.25 275 GLN A CA 1
ATOM 2157 C C . GLN A 1 275 ? 2.304 -11.130 25.130 1.00 93.25 275 GLN A C 1
ATOM 2159 O O . GLN A 1 275 ? 2.401 -12.354 25.222 1.00 93.25 275 GLN A O 1
ATOM 2164 N N . ARG A 1 276 ? 1.125 -10.516 25.008 1.00 95.50 276 ARG A N 1
ATOM 2165 C CA . ARG A 1 276 ? -0.156 -11.223 24.964 1.00 95.50 276 ARG A CA 1
ATOM 2166 C C . ARG A 1 276 ? -0.868 -10.925 23.660 1.00 95.50 276 ARG A C 1
ATOM 2168 O O . ARG A 1 276 ? -0.789 -9.813 23.138 1.00 95.50 276 ARG A O 1
ATOM 2175 N N . SER A 1 277 ? -1.581 -11.927 23.156 1.00 96.62 277 SER A N 1
ATOM 2176 C CA . SER A 1 277 ? -2.353 -11.833 21.919 1.00 96.62 277 SER A CA 1
ATOM 2177 C C . SER A 1 277 ? -3.807 -12.227 22.143 1.00 96.62 277 SER A C 1
ATOM 2179 O O . SER A 1 277 ? -4.096 -13.085 22.974 1.00 96.62 277 SER A O 1
ATOM 2181 N N . ALA A 1 278 ? -4.704 -11.634 21.363 1.00 96.62 278 ALA A N 1
ATOM 2182 C CA . ALA A 1 278 ? -6.118 -11.972 21.317 1.00 96.62 278 ALA A CA 1
ATOM 2183 C C . ALA A 1 278 ? -6.603 -12.024 19.863 1.00 96.62 278 ALA A C 1
ATOM 2185 O O . ALA A 1 278 ? -6.060 -11.346 18.987 1.00 96.62 278 ALA A O 1
ATOM 2186 N N . ILE A 1 279 ? -7.630 -12.835 19.611 1.00 95.56 279 ILE A N 1
ATOM 2187 C CA . ILE A 1 279 ? -8.320 -12.878 18.321 1.00 95.56 279 ILE A CA 1
ATOM 2188 C C . ILE A 1 279 ? -9.583 -12.031 18.442 1.00 95.56 279 ILE A C 1
ATOM 2190 O O . ILE A 1 279 ? -10.394 -12.229 19.343 1.00 95.56 279 ILE A O 1
ATOM 2194 N N . TYR A 1 280 ? -9.737 -11.095 17.517 1.00 94.44 280 TYR A N 1
ATOM 2195 C CA . TYR A 1 280 ? -10.923 -10.278 17.333 1.00 94.44 280 TYR A CA 1
ATOM 2196 C C . TYR A 1 280 ? -11.693 -10.793 16.118 1.00 94.44 280 TYR A C 1
ATOM 2198 O O . TYR A 1 280 ? -11.103 -10.990 15.052 1.00 94.44 280 TYR A O 1
ATOM 2206 N N . VAL A 1 281 ? -12.997 -11.005 16.287 1.00 93.62 281 VAL A N 1
ATOM 2207 C CA . VAL A 1 281 ? -13.915 -11.395 15.213 1.00 93.62 281 VAL A CA 1
ATOM 2208 C C . VAL A 1 281 ? -15.110 -10.462 15.256 1.00 93.62 281 VAL A C 1
ATOM 2210 O O . VAL A 1 281 ? -15.719 -10.299 16.309 1.00 93.62 281 VAL A O 1
ATOM 2213 N N . GLU A 1 282 ? -15.447 -9.872 14.116 1.00 88.00 282 GLU A N 1
ATOM 2214 C CA . GLU A 1 282 ? -16.571 -8.949 13.996 1.00 88.00 282 GLU A CA 1
ATOM 2215 C C . GLU A 1 282 ? -17.397 -9.251 12.750 1.00 88.00 282 GLU A C 1
ATOM 2217 O O . GLU A 1 282 ? -16.849 -9.464 11.663 1.00 88.00 282 GLU A O 1
ATOM 2222 N N . GLY A 1 283 ? -18.720 -9.257 12.914 1.00 84.88 283 GLY A N 1
ATOM 2223 C CA . GLY A 1 283 ? -19.669 -9.453 11.825 1.00 84.88 283 GLY A CA 1
ATOM 2224 C C . GLY A 1 283 ? -19.886 -8.176 11.013 1.00 84.88 283 GLY A C 1
ATOM 2225 O O . GLY A 1 283 ? -19.926 -7.069 11.542 1.00 84.88 283 GLY A O 1
ATOM 2226 N N . GLY A 1 284 ? -20.076 -8.325 9.705 1.00 70.38 284 GLY A N 1
ATOM 2227 C CA . GLY A 1 284 ? -20.192 -7.198 8.783 1.00 70.38 284 GLY A CA 1
ATOM 2228 C C . GLY A 1 284 ? -21.405 -6.308 9.044 1.00 70.38 284 GLY A C 1
ATOM 2229 O O . GLY A 1 284 ? -21.321 -5.107 8.838 1.00 70.38 284 GLY A O 1
ATOM 2230 N N . GLN A 1 285 ? -22.495 -6.861 9.580 1.00 62.97 285 GLN A N 1
ATOM 2231 C CA . GLN A 1 285 ? -23.709 -6.094 9.891 1.00 62.97 285 GLN A CA 1
ATOM 2232 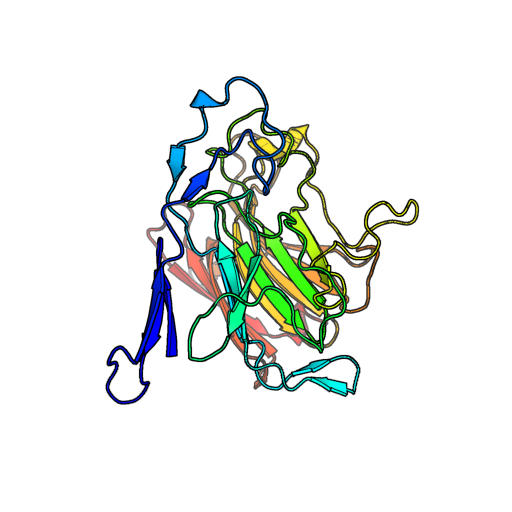C C . GLN A 1 285 ? -23.526 -5.055 11.010 1.00 62.97 285 GLN A C 1
ATOM 2234 O O . GLN A 1 285 ? -24.319 -4.124 11.096 1.00 62.97 285 GLN A O 1
ATOM 2239 N N . THR A 1 286 ? -22.514 -5.191 11.875 1.00 62.38 286 THR A N 1
ATOM 2240 C CA . THR A 1 286 ? -22.318 -4.279 13.017 1.00 62.38 286 THR A CA 1
ATOM 2241 C C . THR A 1 286 ? -21.433 -3.075 12.693 1.00 62.38 286 THR A C 1
ATOM 2243 O O . THR A 1 286 ? -21.575 -2.033 13.328 1.00 62.38 286 THR A O 1
ATOM 2246 N N . ILE A 1 287 ? -20.500 -3.212 11.742 1.00 59.66 287 ILE A N 1
ATOM 2247 C CA . ILE A 1 287 ? -19.476 -2.192 11.436 1.00 59.66 287 ILE A CA 1
ATOM 2248 C C . ILE A 1 287 ? -19.469 -1.764 9.957 1.00 59.66 287 ILE A C 1
ATOM 2250 O O . ILE A 1 287 ? -19.032 -0.655 9.636 1.00 59.66 287 ILE A O 1
ATOM 2254 N N . LEU A 1 288 ? -19.899 -2.637 9.041 1.00 62.59 288 LEU A N 1
ATOM 2255 C CA . LEU A 1 288 ? -19.737 -2.438 7.597 1.00 62.59 288 LEU A CA 1
ATOM 2256 C C . LEU A 1 288 ? -21.007 -1.926 6.903 1.00 62.59 288 LEU A C 1
ATOM 2258 O O . LEU A 1 288 ? -20.896 -1.502 5.754 1.00 62.59 288 LEU A O 1
ATOM 2262 N N . ASP A 1 289 ? -22.151 -1.923 7.593 1.00 57.50 289 ASP A N 1
ATOM 2263 C CA . ASP A 1 289 ? -23.425 -1.363 7.117 1.00 57.50 289 ASP A CA 1
ATOM 2264 C C . ASP A 1 289 ? -23.604 0.115 7.547 1.00 57.50 289 ASP A C 1
ATOM 2266 O O . ASP A 1 289 ? -23.120 0.508 8.637 1.00 57.50 289 ASP A O 1
#

Foldseek 3Di:
DWDDAWQKIFDADPPPRDTDEMDGNFQDFAALQAALVNPDGDDDPVRGDRHIWGWQDWAAPDQDQAPNDGDRAQWIWTWTLGRLTAIFIAHPPHRHTDQDDPSAQARLDSDHDEHNDNPKHKEWDDDRQKIWIAIWADLPSDPPSVSCQFPFRIFIAGRSHNRDFQCPPPPLAFRGHHDHNVLRNQWGKHWAYWDDDDQKIWTWIWTFPDSDPPGDIAIKIWMAGPPDGHRPRTDIDTDWDADPPPRDTQGAWDHWDADRVQRKIWTWGHRPVRPDIDIDIDGCVPPVD

Sequence (289 aa):
MVIAAVNRLYVLDLNILTLAHEAVTGPALDSPFCNSELTSCIGSRDTIVDTDNWNKLLLPLIDKNINSTKLDINALLVCGSVRQGECQLRNFPTLERLREHRSLSGNWQHVPVVANSPLASTAAILVGDRLFVATGTSSEIPTGNPYREAFPAVTTRLLSDGLQTVNAGSLDGEAAVHIRVEYRRHMQLNYLYAFRDQHFIYWLAVQPRSPNTGAALITRLIRVCLEDDRYTSYSELELQCRSAEDNTLFAVARAGTFYSNKRELWAIFTDYEGQRSAIYVEGGQTILD

Secondary structure (DSSP, 8-state):
-EEEETTEEEEE-TTT--EEEEEE---EEE-TTB-TTSSSBSS-GGG-EEE---EEEEEE--SEEETTEEE---EEEEEESSTTTBEEEEETTT-PEES-BTTB-S-----B-S-SSSSS-EEEEEETTEEEEEE---TTSPTT-HHHHT--SEEEEETTTTTPBTTTT-TT--SEE---TTTTTT---EEEEEEEETTEEEEEEEEESSSSTTPPEEEEEEEEETT-SS-TT-EEEEE-EE-TTT--EE-EEEEEEEETTTTEEEEEEE-TTSS-EEEEEEEHHHHT-

Radius of gyration: 19.55 Å; chains: 1; bounding box: 51×52×58 Å

pLDDT: mean 89.72, std 10.97, range [49.78, 98.56]